Protein AF-A0A7M7QNE8-F1 (afdb_monomer)

Organism: Nasonia vitripennis (NCBI:txid7425)

pLDDT: mean 73.78, std 27.09, range [29.47, 98.25]

Structure (mmCIF, N/CA/C/O backbone):
data_AF-A0A7M7QNE8-F1
#
_entry.id   AF-A0A7M7QNE8-F1
#
loop_
_atom_site.group_PDB
_atom_site.id
_atom_site.type_symbol
_atom_site.label_atom_id
_atom_site.label_alt_id
_atom_site.label_comp_id
_atom_site.label_asym_id
_atom_site.label_entity_id
_atom_site.label_seq_id
_atom_site.pdbx_PDB_ins_code
_atom_site.Cartn_x
_atom_site.Cartn_y
_atom_site.Cartn_z
_atom_site.occupancy
_atom_site.B_iso_or_equiv
_atom_site.auth_seq_id
_atom_site.auth_comp_id
_atom_site.auth_asym_id
_atom_site.auth_atom_id
_atom_site.pdbx_PDB_model_num
ATOM 1 N N . MET A 1 1 ? -52.777 18.757 69.524 1.00 40.53 1 MET A N 1
ATOM 2 C CA . MET A 1 1 ? -53.747 19.190 68.494 1.00 40.53 1 MET A CA 1
ATOM 3 C C . MET A 1 1 ? -53.186 18.842 67.126 1.00 40.53 1 MET A C 1
ATOM 5 O O . MET A 1 1 ? -52.081 19.258 66.813 1.00 40.53 1 MET A O 1
ATOM 9 N N . ARG A 1 2 ? -53.920 18.017 66.372 1.00 43.75 2 ARG A N 1
ATOM 10 C CA . ARG A 1 2 ? -53.648 17.640 64.977 1.00 43.75 2 ARG A CA 1
ATOM 11 C C . ARG A 1 2 ? -53.853 18.845 64.058 1.00 43.75 2 ARG A C 1
ATOM 13 O O . ARG A 1 2 ? -54.834 19.551 64.276 1.00 43.75 2 ARG A O 1
ATOM 20 N N . LYS A 1 3 ? -53.042 18.979 63.004 1.00 44.91 3 LYS A N 1
ATOM 21 C CA . LYS A 1 3 ? -53.520 19.343 61.658 1.00 44.91 3 LYS A CA 1
ATOM 22 C C . LYS A 1 3 ? -52.623 18.709 60.595 1.00 44.91 3 LYS A C 1
ATOM 24 O O . LYS A 1 3 ? -51.429 18.977 60.533 1.00 44.91 3 LYS A O 1
ATOM 29 N N . ASP A 1 4 ? -53.258 17.869 59.791 1.00 48.31 4 ASP A N 1
ATOM 30 C CA . ASP A 1 4 ? -52.779 17.322 58.530 1.00 48.31 4 ASP A CA 1
ATOM 31 C C . ASP A 1 4 ? -52.712 18.415 57.453 1.00 48.31 4 ASP A C 1
ATOM 33 O O . ASP A 1 4 ? -53.576 19.293 57.417 1.00 48.31 4 ASP A O 1
ATOM 37 N N . ALA A 1 5 ? -51.761 18.312 56.520 1.00 50.38 5 ALA A N 1
ATOM 38 C CA . ALA A 1 5 ? -51.935 18.817 55.157 1.00 50.38 5 ALA A CA 1
ATOM 39 C C . ALA A 1 5 ? -50.986 18.101 54.183 1.00 50.38 5 ALA A C 1
ATOM 41 O O . ALA A 1 5 ? -49.774 18.299 54.165 1.00 50.38 5 ALA A O 1
ATOM 42 N N . ARG A 1 6 ? -51.601 17.247 53.371 1.00 46.03 6 ARG A N 1
ATOM 43 C CA . ARG A 1 6 ? -51.072 16.533 52.210 1.00 46.03 6 ARG A CA 1
ATOM 44 C C . ARG A 1 6 ? -51.019 17.505 51.024 1.00 46.03 6 ARG A C 1
ATOM 46 O O . ARG A 1 6 ? -52.026 18.152 50.753 1.00 46.03 6 ARG A O 1
ATOM 53 N N . ALA A 1 7 ? -49.914 17.554 50.280 1.00 48.78 7 ALA A N 1
ATOM 54 C CA . ALA A 1 7 ? -49.868 18.191 48.962 1.00 48.78 7 ALA A CA 1
ATOM 55 C C . ALA A 1 7 ? -49.093 17.319 47.962 1.00 48.78 7 ALA A C 1
ATOM 57 O O . ALA A 1 7 ? -47.976 16.874 48.218 1.00 48.78 7 ALA A O 1
ATOM 58 N N . LEU A 1 8 ? -49.771 17.041 46.850 1.00 43.16 8 LEU A N 1
ATOM 59 C CA . LEU A 1 8 ? -49.386 16.251 45.684 1.00 43.16 8 LEU A CA 1
ATOM 60 C C . LEU A 1 8 ? -48.914 17.187 44.556 1.00 43.16 8 LEU A C 1
ATOM 62 O O . LEU A 1 8 ? -49.453 18.281 44.420 1.00 43.16 8 LEU A O 1
ATOM 66 N N . GLY A 1 9 ? -48.024 16.690 43.687 1.00 39.91 9 GLY A N 1
ATOM 67 C CA . GLY A 1 9 ? -47.671 17.282 42.381 1.00 39.91 9 GLY A CA 1
ATOM 68 C C . GLY A 1 9 ? -46.427 18.181 42.433 1.00 39.91 9 GLY A C 1
ATOM 69 O O . GLY A 1 9 ? -46.273 18.958 43.357 1.00 39.91 9 GLY A O 1
ATOM 70 N N . ALA A 1 10 ? -45.459 18.143 41.519 1.00 39.78 10 ALA A N 1
ATOM 71 C CA . ALA A 1 10 ? -45.364 17.545 40.195 1.00 39.78 10 ALA A CA 1
ATOM 72 C C . ALA A 1 10 ? -43.882 17.233 39.883 1.00 39.78 10 ALA A C 1
ATOM 74 O O . ALA A 1 10 ? -42.984 17.949 40.322 1.00 39.78 10 ALA A O 1
ATOM 75 N N . ARG A 1 11 ? -43.611 16.166 39.118 1.00 46.06 11 ARG A N 1
ATOM 76 C CA . ARG A 1 11 ? -42.286 15.908 38.523 1.00 46.06 11 ARG A CA 1
ATOM 77 C C . ARG A 1 11 ? -42.197 16.633 37.174 1.00 46.06 11 ARG A C 1
ATOM 79 O O . ARG A 1 11 ? -43.090 16.407 36.356 1.00 46.06 11 ARG A O 1
ATOM 86 N N . PRO A 1 12 ? -41.143 17.413 36.878 1.00 41.16 12 PRO A N 1
ATOM 87 C CA . PRO A 1 12 ? -40.899 17.877 35.521 1.00 41.16 12 PRO A CA 1
ATOM 88 C C . PRO A 1 12 ? -40.303 16.749 34.673 1.00 41.16 12 PRO A C 1
ATOM 90 O O . PRO A 1 12 ? -39.427 15.996 35.108 1.00 41.16 12 PRO A O 1
ATOM 93 N N . LEU A 1 13 ? -40.825 16.643 33.455 1.00 43.16 13 LEU A N 1
ATOM 94 C CA . LEU A 1 13 ? -40.420 15.721 32.405 1.00 43.16 13 LEU A CA 1
ATOM 95 C C . LEU A 1 13 ? -38.951 15.930 32.021 1.00 43.16 13 LEU A C 1
ATOM 97 O O . LEU A 1 13 ? -38.510 17.041 31.738 1.00 43.16 13 LEU A O 1
ATOM 101 N N . ARG A 1 14 ? -38.222 14.813 31.979 1.00 37.16 14 ARG A N 1
ATOM 102 C CA . ARG A 1 14 ? -36.883 14.679 31.408 1.00 37.16 14 ARG A CA 1
ATOM 103 C C . ARG A 1 14 ? -36.915 15.183 29.964 1.00 37.16 14 ARG A C 1
ATOM 105 O O . ARG A 1 14 ? -37.635 14.626 29.135 1.00 37.16 14 ARG A O 1
ATOM 112 N N . THR A 1 15 ? -36.147 16.227 29.681 1.00 42.38 15 THR A N 1
ATOM 113 C CA . THR A 1 15 ? -35.906 16.707 28.324 1.00 42.38 15 THR A CA 1
ATOM 114 C C . THR A 1 15 ? -35.278 15.579 27.508 1.00 42.38 15 THR A C 1
ATOM 116 O O . THR A 1 15 ? -34.286 14.959 27.896 1.00 42.38 15 THR A O 1
ATOM 119 N N . ARG A 1 16 ? -35.949 15.245 26.407 1.00 39.97 16 ARG A N 1
ATOM 120 C CA . ARG A 1 16 ? -35.493 14.307 25.386 1.00 39.97 16 ARG A CA 1
ATOM 121 C C . ARG A 1 16 ? -34.527 15.093 24.512 1.00 39.97 16 ARG A C 1
ATOM 123 O O . ARG A 1 16 ? -34.972 15.950 23.753 1.00 39.97 16 ARG A O 1
ATOM 130 N N . ASP A 1 17 ? -33.233 14.850 24.685 1.00 35.88 17 ASP A N 1
ATOM 131 C CA . ASP A 1 17 ? -32.245 15.363 23.748 1.00 35.88 17 ASP A CA 1
ATOM 132 C C . ASP A 1 17 ? -32.284 14.545 22.454 1.00 35.88 17 ASP A C 1
ATOM 134 O O . ASP A 1 17 ? -32.585 13.348 22.418 1.00 35.88 17 ASP A O 1
ATOM 138 N N . THR A 1 18 ? -32.080 15.307 21.404 1.00 45.09 18 THR A N 1
ATOM 139 C CA . THR A 1 18 ? -32.263 15.071 19.993 1.00 45.09 18 THR A CA 1
ATOM 140 C C . THR A 1 18 ? -31.094 14.316 19.369 1.00 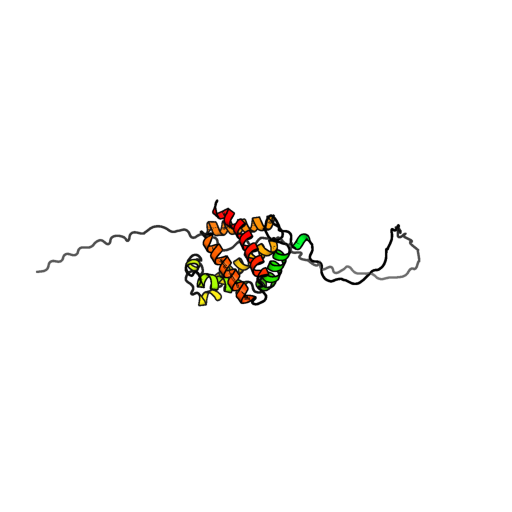45.09 18 THR A C 1
ATOM 142 O O . THR A 1 18 ? -30.000 14.242 19.914 1.00 45.09 18 THR A O 1
ATOM 145 N N . SER A 1 19 ? -31.345 13.837 18.150 1.00 36.50 19 SER A N 1
ATOM 146 C CA . SER A 1 19 ? -30.339 13.487 17.147 1.00 36.50 19 SER A CA 1
ATOM 147 C C . SER A 1 19 ? -29.576 12.178 17.362 1.00 36.50 19 SER A C 1
ATOM 149 O O . SER A 1 19 ? -28.613 12.095 18.112 1.00 36.50 19 SER A O 1
ATOM 151 N N . ASN A 1 20 ? -29.974 11.150 16.607 1.00 37.19 20 ASN A N 1
ATOM 152 C CA . ASN A 1 20 ? -29.120 10.511 15.591 1.00 37.19 20 ASN A CA 1
ATOM 153 C C . ASN A 1 20 ? -29.761 9.194 15.137 1.00 37.19 20 ASN A C 1
ATOM 155 O O . ASN A 1 20 ? -29.341 8.104 15.511 1.00 37.19 20 ASN A O 1
ATOM 159 N N . HIS A 1 21 ? -30.774 9.302 14.278 1.00 37.22 21 HIS A N 1
ATOM 160 C CA . HIS A 1 21 ? -31.156 8.207 13.391 1.00 37.22 21 HIS A CA 1
ATOM 161 C C . HIS A 1 21 ? -30.412 8.383 12.062 1.00 37.22 21 HIS A C 1
ATOM 163 O O . HIS A 1 21 ? -30.976 8.840 11.076 1.00 37.22 21 HIS A O 1
ATOM 169 N N . HIS A 1 22 ? -29.128 8.028 12.053 1.00 39.28 22 HIS A N 1
ATOM 170 C CA . HIS A 1 22 ? -28.393 7.678 10.836 1.00 39.28 22 HIS A CA 1
ATOM 171 C C . HIS A 1 22 ? -27.883 6.247 11.001 1.00 39.28 22 HIS A C 1
ATOM 173 O O . HIS A 1 22 ? -26.715 5.996 11.265 1.00 39.28 22 HIS A O 1
ATOM 179 N N . GLU A 1 23 ? -28.810 5.306 10.890 1.00 36.53 23 GLU A N 1
ATOM 180 C CA . GLU A 1 23 ? -28.549 3.870 10.852 1.00 36.53 23 GLU A CA 1
ATOM 181 C C . GLU A 1 23 ? -29.479 3.308 9.783 1.00 36.53 23 GLU A C 1
ATOM 183 O O . GLU A 1 23 ? -30.610 2.951 10.080 1.00 36.53 23 GLU A O 1
ATOM 188 N N . LEU A 1 24 ? -29.030 3.325 8.525 1.00 34.72 24 LEU A N 1
ATOM 189 C CA . LEU A 1 24 ? -29.438 2.355 7.512 1.00 34.72 24 LEU A CA 1
ATOM 190 C C . LEU A 1 24 ? -28.322 2.207 6.468 1.00 34.72 24 LEU A C 1
ATOM 192 O O . LEU A 1 24 ? -28.122 3.075 5.626 1.00 34.72 24 LEU A O 1
ATOM 196 N N . SER A 1 25 ? -27.695 1.028 6.511 1.00 35.81 25 SER A N 1
ATOM 197 C CA . SER A 1 25 ? -27.085 0.312 5.386 1.00 35.81 25 SER A CA 1
ATOM 198 C C . SER A 1 25 ? -25.824 0.909 4.753 1.00 35.81 25 SER A C 1
ATOM 200 O O . SER A 1 25 ? -25.861 1.949 4.114 1.00 35.81 25 SER A O 1
ATOM 202 N N . LEU A 1 26 ? -24.709 0.177 4.862 1.00 29.47 26 LEU A N 1
ATOM 203 C CA . LEU A 1 26 ? -23.906 -0.295 3.718 1.00 29.47 26 LEU A CA 1
ATOM 204 C C . LEU A 1 26 ? -22.801 -1.235 4.240 1.00 29.47 26 LEU A C 1
ATOM 206 O O . LEU A 1 26 ? -21.600 -0.973 4.170 1.00 29.47 26 LEU A O 1
ATOM 210 N N . SER A 1 27 ? -23.236 -2.371 4.787 1.00 34.41 27 SER A N 1
ATOM 211 C CA . SER A 1 27 ? -22.413 -3.576 4.876 1.00 34.41 27 SER A CA 1
ATOM 212 C C . SER A 1 27 ? -22.424 -4.261 3.509 1.00 34.41 27 SER A C 1
ATOM 214 O O . SER A 1 27 ? -23.497 -4.623 3.047 1.00 34.41 27 SER A O 1
ATOM 216 N N . LEU A 1 28 ? -21.235 -4.489 2.936 1.00 33.09 28 LEU A N 1
ATOM 217 C CA . LEU A 1 28 ? -20.935 -5.382 1.804 1.00 33.09 28 LEU A CA 1
ATOM 218 C C . LEU A 1 28 ? -21.766 -5.180 0.521 1.00 33.09 28 LEU A C 1
ATOM 220 O O . LEU A 1 28 ? -22.919 -5.584 0.470 1.00 33.09 28 LEU A O 1
ATOM 224 N N . SER A 1 29 ? -21.122 -4.716 -0.559 1.00 33.81 29 SER A N 1
ATOM 225 C CA . SER A 1 29 ? -21.196 -5.304 -1.918 1.00 33.81 29 SER A CA 1
ATOM 226 C C . SER A 1 29 ? -20.629 -4.335 -2.953 1.00 33.81 29 SER A C 1
ATOM 228 O O . SER A 1 29 ? -21.271 -3.350 -3.288 1.00 33.81 29 SER A O 1
ATOM 230 N N . LEU A 1 30 ? -19.433 -4.624 -3.466 1.00 31.62 30 LEU A N 1
ATOM 231 C CA . LEU A 1 30 ? -19.230 -4.813 -4.908 1.00 31.62 30 LEU A CA 1
ATOM 232 C C . LEU A 1 30 ? -17.833 -5.406 -5.123 1.00 31.62 30 LEU A C 1
ATOM 234 O O . LEU A 1 30 ? -16.861 -4.725 -5.450 1.00 31.62 30 LEU A O 1
ATOM 238 N N . SER A 1 31 ? -17.741 -6.712 -4.879 1.00 33.09 31 SER A N 1
ATOM 239 C CA . SER A 1 31 ? -16.848 -7.551 -5.667 1.00 33.09 31 SER A CA 1
ATOM 240 C C . SER A 1 31 ? -17.405 -7.563 -7.087 1.00 33.09 31 SER A C 1
ATOM 242 O O . SER A 1 31 ? -18.595 -7.789 -7.293 1.00 33.09 31 SER A O 1
ATOM 244 N N . LEU A 1 32 ? -16.541 -7.241 -8.037 1.00 29.94 32 LEU A N 1
ATOM 245 C CA . LEU A 1 32 ? -16.799 -7.185 -9.466 1.00 29.94 32 LEU A CA 1
ATOM 246 C C . LEU A 1 32 ? -17.397 -8.517 -9.961 1.00 29.94 32 LEU A C 1
ATOM 248 O O . LEU A 1 32 ? -16.745 -9.559 -9.901 1.00 29.94 32 LEU A O 1
ATOM 252 N N . SER A 1 33 ? -18.641 -8.482 -10.442 1.00 30.34 33 SER A N 1
ATOM 253 C CA . SER A 1 33 ? -19.296 -9.593 -11.132 1.00 30.34 33 SER A CA 1
ATOM 254 C C . SER A 1 33 ? -18.661 -9.798 -12.510 1.00 30.34 33 SER A C 1
ATOM 256 O O . SER A 1 33 ? -19.082 -9.185 -13.486 1.00 30.34 33 SER A O 1
ATOM 258 N N . LEU A 1 34 ? -17.666 -10.681 -12.611 1.00 31.41 34 LEU A N 1
ATOM 259 C CA . LEU A 1 34 ? -17.329 -11.328 -13.879 1.00 31.41 34 LEU A CA 1
ATOM 260 C C . LEU A 1 34 ? -18.256 -12.533 -14.046 1.00 31.41 34 LEU A C 1
ATOM 262 O O . LEU A 1 34 ? -18.122 -13.558 -13.377 1.00 31.41 34 LEU A O 1
ATOM 266 N N . SER A 1 35 ? -19.244 -12.360 -14.918 1.00 33.47 35 SER A N 1
ATOM 267 C CA . SER A 1 35 ? -20.148 -13.410 -15.370 1.00 33.47 35 SER A CA 1
ATOM 268 C C . SER A 1 35 ? -19.346 -14.466 -16.139 1.00 33.47 35 SER A C 1
ATOM 270 O O . SER A 1 35 ? -18.965 -14.250 -17.287 1.00 33.47 35 SER A O 1
ATOM 272 N N . LEU A 1 36 ? -19.055 -15.600 -15.500 1.00 31.14 36 LEU A N 1
ATOM 273 C CA . LEU A 1 36 ? -18.635 -16.819 -16.190 1.00 31.14 36 LEU A CA 1
ATOM 274 C C . LEU A 1 36 ? -19.884 -17.678 -16.448 1.00 31.14 36 LEU A C 1
ATOM 276 O O . LEU A 1 36 ? -20.612 -17.982 -15.497 1.00 31.14 36 LEU A O 1
ATOM 280 N N . PRO A 1 37 ? -20.156 -18.100 -17.695 1.00 32.88 37 PRO A N 1
ATOM 281 C CA . PRO A 1 37 ? -21.281 -18.975 -17.982 1.00 32.88 37 PRO A CA 1
ATOM 282 C C . PRO A 1 37 ? -21.023 -20.365 -17.388 1.00 32.88 37 PRO A C 1
ATOM 284 O O . PRO A 1 37 ? -20.068 -21.056 -17.742 1.00 32.88 37 PRO A O 1
ATOM 287 N N . ARG A 1 38 ? -21.907 -20.792 -16.479 1.00 35.75 38 ARG A N 1
ATOM 288 C CA . ARG A 1 38 ? -21.985 -22.181 -16.013 1.00 35.75 38 ARG A CA 1
ATOM 289 C C . ARG A 1 38 ? -22.454 -23.059 -17.173 1.00 35.75 38 ARG A C 1
ATOM 291 O O . ARG A 1 38 ? -23.643 -23.108 -17.469 1.00 35.75 38 ARG A O 1
ATOM 298 N N . TYR A 1 39 ? -21.524 -23.770 -17.801 1.00 31.28 39 TYR A N 1
ATOM 299 C CA . TYR A 1 39 ? -21.838 -24.896 -18.676 1.00 31.28 39 TYR A CA 1
ATOM 300 C C . TYR A 1 39 ? -22.266 -26.078 -17.796 1.00 31.28 39 TYR A C 1
ATOM 302 O O . TYR A 1 39 ? -21.437 -26.780 -17.221 1.00 31.28 39 TYR A O 1
ATOM 310 N N . THR A 1 40 ? -23.572 -26.277 -17.631 1.00 40.66 40 THR A N 1
ATOM 311 C CA . THR A 1 40 ? -24.115 -27.518 -17.073 1.00 40.66 40 THR A CA 1
ATOM 312 C C . THR A 1 40 ? -24.394 -28.472 -18.231 1.00 40.66 40 THR A C 1
ATOM 314 O O . THR A 1 40 ? -25.385 -28.348 -18.946 1.00 40.66 40 THR A O 1
ATOM 317 N N . HIS A 1 41 ? -23.502 -29.443 -18.438 1.00 36.12 41 HIS A N 1
ATOM 318 C CA . HIS A 1 41 ? -23.792 -30.589 -19.296 1.00 36.12 41 HIS A CA 1
ATOM 319 C C . HIS A 1 41 ? -24.916 -31.414 -18.653 1.00 36.12 41 HIS A C 1
ATOM 321 O O . HIS A 1 41 ? -24.687 -32.209 -17.744 1.00 36.12 41 HIS A O 1
ATOM 327 N N . LYS A 1 42 ? -26.149 -31.228 -19.135 1.00 39.84 42 LYS A N 1
ATOM 328 C CA . LYS A 1 42 ? -27.184 -32.260 -19.049 1.00 39.84 42 LYS A CA 1
ATOM 329 C C . LYS A 1 42 ? -26.848 -33.321 -20.095 1.00 39.84 42 LYS A C 1
ATOM 331 O O . LYS A 1 42 ? -26.963 -33.067 -21.289 1.00 39.84 42 LYS A O 1
ATOM 336 N N . LEU A 1 43 ? -26.409 -34.490 -19.639 1.00 40.16 43 LEU A N 1
ATOM 337 C CA . LEU A 1 43 ? -26.379 -35.709 -20.446 1.00 40.16 43 LEU A CA 1
ATOM 338 C C . LEU A 1 43 ? -27.828 -36.139 -20.729 1.00 40.16 43 LEU A C 1
ATOM 340 O O . LEU A 1 43 ? -28.578 -36.342 -19.770 1.00 40.16 43 LEU A O 1
ATOM 344 N N . PRO A 1 44 ? -28.255 -36.299 -21.992 1.00 39.03 44 PRO A N 1
ATOM 345 C CA . PRO A 1 44 ? -29.478 -37.021 -22.284 1.00 39.03 44 PRO A CA 1
ATOM 346 C C . PRO A 1 44 ? -29.208 -38.529 -22.230 1.00 39.03 44 PRO A C 1
ATOM 348 O O . PRO A 1 44 ? -28.345 -39.066 -22.923 1.00 39.03 44 PRO A O 1
ATOM 351 N N . ILE A 1 45 ? -29.982 -39.197 -21.381 1.00 38.69 45 ILE A N 1
ATOM 352 C CA . ILE A 1 45 ? -30.171 -40.645 -21.358 1.00 38.69 45 ILE A CA 1
ATOM 353 C C . ILE A 1 45 ? -30.785 -41.043 -22.706 1.00 38.69 45 ILE A C 1
ATOM 355 O O . ILE A 1 45 ? -31.874 -40.582 -23.042 1.00 38.69 45 ILE A O 1
ATOM 359 N N . PHE A 1 46 ? -30.099 -41.891 -23.470 1.00 33.16 46 PHE A N 1
ATOM 360 C CA . PHE A 1 46 ? -30.636 -42.506 -24.682 1.00 33.16 46 PHE A CA 1
ATOM 361 C C . PHE A 1 46 ? -30.415 -44.020 -24.596 1.00 33.16 46 PHE A C 1
ATOM 363 O O . PHE A 1 46 ? -29.283 -44.494 -24.642 1.00 33.16 46 PHE A O 1
ATOM 370 N N . PHE A 1 47 ? -31.505 -44.766 -24.424 1.00 33.91 47 PHE A N 1
ATOM 371 C CA . PHE A 1 47 ? -31.583 -46.217 -24.618 1.00 33.91 47 PHE A CA 1
ATOM 372 C C . PHE A 1 47 ? -32.640 -46.509 -25.709 1.00 33.91 47 PHE A C 1
ATOM 374 O O . PHE A 1 47 ? -33.498 -45.664 -25.962 1.00 33.91 47 PHE A O 1
ATOM 381 N N . PRO A 1 48 ? -32.532 -47.650 -26.411 1.00 41.84 48 PRO A N 1
ATOM 382 C CA . PRO A 1 48 ? -32.558 -47.717 -27.876 1.00 41.84 48 PRO A CA 1
ATOM 383 C C . PRO A 1 48 ? -33.850 -48.336 -28.435 1.00 41.84 48 PRO A C 1
ATOM 385 O O . PRO A 1 48 ? -34.638 -48.891 -27.671 1.00 41.84 48 PRO A O 1
ATOM 388 N N . PRO A 1 49 ? -34.010 -48.410 -29.770 1.00 40.34 49 PRO A N 1
ATOM 389 C CA . PRO A 1 49 ? -34.820 -49.444 -30.388 1.00 40.34 49 PRO A CA 1
ATOM 390 C C . PRO A 1 49 ? -33.942 -50.548 -31.005 1.00 40.34 49 PRO A C 1
ATOM 392 O O . PRO A 1 49 ? -33.133 -50.327 -31.901 1.00 40.34 49 PRO A O 1
ATOM 395 N N . SER A 1 50 ? -34.122 -51.744 -30.452 1.00 38.50 50 SER A N 1
ATOM 396 C CA . SER A 1 50 ? -34.239 -53.057 -31.099 1.00 38.50 50 SER A CA 1
ATOM 397 C C . SER A 1 50 ? -33.694 -53.234 -32.525 1.00 38.50 50 SER A C 1
ATOM 399 O O . SER A 1 50 ? -34.258 -52.743 -33.501 1.00 38.50 50 SER A O 1
ATOM 401 N N . ALA A 1 51 ? -32.675 -54.085 -32.651 1.00 43.22 51 ALA A N 1
ATOM 402 C CA . ALA A 1 51 ? -32.278 -54.712 -33.910 1.00 43.22 51 ALA A CA 1
ATOM 403 C C . ALA A 1 51 ? -33.283 -55.790 -34.363 1.00 43.22 51 ALA A C 1
ATOM 405 O O . ALA A 1 51 ? -33.880 -56.467 -33.521 1.00 43.22 51 ALA A O 1
ATOM 406 N N . PRO A 1 52 ? -33.325 -56.085 -35.673 1.00 46.19 52 PRO A N 1
ATOM 407 C CA . PRO A 1 52 ? -33.484 -57.457 -36.130 1.00 46.19 52 PRO A CA 1
ATOM 408 C C . PRO A 1 52 ? -32.283 -57.937 -36.962 1.00 46.19 52 PRO A C 1
ATOM 410 O O . PRO A 1 52 ? -31.682 -57.215 -37.755 1.00 46.19 52 PRO A O 1
ATOM 413 N N . ARG A 1 53 ? -31.945 -59.212 -36.743 1.00 37.19 53 ARG A N 1
ATOM 414 C CA . ARG A 1 53 ? -30.989 -60.032 -37.504 1.00 37.19 53 ARG A CA 1
ATOM 415 C C . ARG A 1 53 ? -31.389 -60.131 -38.980 1.00 37.19 53 ARG A C 1
ATOM 417 O O . ARG A 1 53 ? -32.562 -60.351 -39.259 1.00 37.19 53 ARG A O 1
ATOM 424 N N . SER A 1 54 ? -30.388 -60.216 -39.866 1.00 34.00 54 SER A N 1
ATOM 425 C CA . SER A 1 54 ? -30.078 -61.432 -40.653 1.00 34.00 54 SER A CA 1
ATOM 426 C C . SER A 1 54 ? -29.554 -61.152 -42.078 1.00 34.00 54 SER A C 1
ATOM 428 O O . SER A 1 54 ? -30.276 -60.650 -42.926 1.00 34.00 54 SER A O 1
ATOM 430 N N . LEU A 1 55 ? -28.331 -61.650 -42.316 1.00 34.25 55 LEU A N 1
ATOM 431 C CA . LEU A 1 55 ? -27.816 -62.318 -43.526 1.00 34.25 55 LEU A CA 1
ATOM 432 C C . LEU A 1 55 ? -27.324 -61.542 -44.771 1.00 34.25 55 LEU A C 1
ATOM 434 O O . LEU A 1 55 ? -28.082 -60.943 -45.514 1.00 34.25 55 LEU A O 1
ATOM 438 N N . ARG A 1 56 ? -26.040 -61.843 -45.057 1.00 32.53 56 ARG A N 1
ATOM 439 C CA . ARG A 1 56 ? -25.397 -62.181 -46.347 1.00 32.53 56 ARG A CA 1
ATOM 440 C C . ARG A 1 56 ? -25.444 -61.163 -47.493 1.00 32.53 56 ARG A C 1
ATOM 442 O O . ARG A 1 56 ? -26.490 -60.871 -48.045 1.00 32.53 56 ARG A O 1
ATOM 449 N N . GLY A 1 57 ? -24.255 -60.857 -48.015 1.00 32.22 57 GLY A N 1
ATOM 450 C CA . GLY A 1 57 ? -24.097 -60.470 -49.418 1.00 32.22 57 GLY A CA 1
ATOM 451 C C . GLY A 1 57 ? -22.862 -59.623 -49.669 1.00 32.22 57 GLY A C 1
ATOM 452 O O . GLY A 1 57 ? -22.777 -58.499 -49.201 1.00 32.22 57 GLY A O 1
ATOM 453 N N . ALA A 1 58 ? -21.902 -60.178 -50.400 1.00 33.69 58 ALA A N 1
ATOM 454 C CA . ALA A 1 58 ? -20.711 -59.495 -50.876 1.00 33.69 58 ALA A CA 1
ATOM 455 C C . ALA A 1 58 ? -21.056 -58.332 -51.825 1.00 33.69 58 ALA A C 1
ATOM 457 O O . ALA A 1 58 ? -22.032 -58.420 -52.560 1.00 33.69 58 ALA A O 1
ATOM 458 N N . SER A 1 59 ? -20.209 -57.305 -51.900 1.00 34.34 59 SER A N 1
ATOM 459 C CA . SER A 1 59 ? -19.397 -57.043 -53.097 1.00 34.34 59 SER A CA 1
ATOM 460 C C . SER A 1 59 ? -18.610 -55.741 -52.954 1.00 34.34 59 SER A C 1
ATOM 462 O O . SER A 1 59 ? -19.041 -54.768 -52.343 1.00 34.34 59 SER A O 1
ATOM 464 N N . ARG A 1 60 ? -17.420 -55.770 -53.544 1.00 38.06 60 ARG A N 1
ATOM 465 C CA . ARG A 1 60 ? -16.463 -54.677 -53.698 1.00 38.06 60 ARG A CA 1
ATOM 466 C C . ARG A 1 60 ? -17.068 -53.574 -54.563 1.00 38.06 60 ARG A C 1
ATOM 468 O O . ARG A 1 60 ? -17.545 -53.906 -55.639 1.00 38.06 60 ARG A O 1
ATOM 475 N N . VAL A 1 61 ? -16.883 -52.302 -54.207 1.00 42.81 61 VAL A N 1
ATOM 476 C CA . VAL A 1 61 ? -16.684 -51.227 -55.198 1.00 42.81 61 VAL A CA 1
ATOM 477 C C . VAL A 1 61 ? -15.755 -50.166 -54.610 1.00 42.81 61 VAL A C 1
ATOM 479 O O . VAL A 1 61 ? -15.942 -49.687 -53.494 1.00 42.81 61 VAL A O 1
ATOM 482 N N . ALA A 1 62 ? -14.721 -49.854 -55.384 1.00 36.84 62 ALA A N 1
ATOM 483 C CA . ALA A 1 62 ? -13.746 -48.806 -55.155 1.00 36.84 62 ALA A CA 1
ATOM 484 C C . ALA A 1 62 ? -14.383 -47.409 -55.247 1.00 36.84 62 ALA A C 1
ATOM 486 O O . ALA A 1 62 ? -15.178 -47.142 -56.144 1.00 36.84 62 ALA A O 1
ATOM 487 N N . GLY A 1 63 ? -13.978 -46.506 -54.355 1.00 34.59 63 GLY A N 1
ATOM 488 C CA . GLY A 1 63 ? -14.377 -45.101 -54.361 1.00 34.59 63 GLY A CA 1
ATOM 489 C C . GLY A 1 63 ? -13.184 -44.221 -54.026 1.00 34.59 63 GLY A C 1
ATOM 490 O O . GLY A 1 63 ? -12.937 -43.894 -52.871 1.00 34.59 63 GLY A O 1
ATOM 491 N N . ILE A 1 64 ? -12.422 -43.890 -55.063 1.00 36.38 64 ILE A N 1
ATOM 492 C CA . ILE A 1 64 ? -11.383 -42.863 -55.081 1.00 36.38 64 ILE A CA 1
ATOM 493 C C . ILE A 1 64 ? -12.043 -41.514 -54.772 1.00 36.38 64 ILE A C 1
ATOM 495 O O . ILE A 1 64 ? -12.897 -41.069 -55.534 1.00 36.38 64 ILE A O 1
ATOM 499 N N . VAL A 1 65 ? -11.612 -40.829 -53.710 1.00 39.03 65 VAL A N 1
ATOM 500 C CA . VAL A 1 65 ? -11.775 -39.373 -53.601 1.00 39.03 65 VAL A CA 1
ATOM 501 C C . VAL A 1 65 ? -10.413 -38.759 -53.314 1.00 39.03 65 VAL A C 1
ATOM 503 O O . VAL A 1 65 ? -9.735 -39.058 -52.335 1.00 39.03 65 VAL A O 1
ATOM 506 N N . VAL A 1 66 ? -10.013 -37.938 -54.274 1.00 40.88 66 VAL A N 1
ATOM 507 C CA . VAL A 1 66 ? -8.724 -37.283 -54.447 1.00 40.88 66 VAL A CA 1
ATOM 508 C C . VAL A 1 66 ? -8.465 -36.290 -53.312 1.00 40.88 66 VAL A C 1
ATOM 510 O O . VAL A 1 66 ? -9.143 -35.272 -53.192 1.00 40.88 66 VAL A O 1
ATOM 513 N N . VAL A 1 67 ? -7.424 -36.550 -52.518 1.00 38.16 67 VAL A N 1
ATOM 514 C CA . VAL A 1 67 ? -6.805 -35.553 -51.637 1.00 38.16 67 VAL A CA 1
ATOM 515 C C . VAL A 1 67 ? -6.070 -34.548 -52.526 1.00 38.16 67 VAL A C 1
ATOM 517 O O . VAL A 1 67 ? -5.055 -34.872 -53.147 1.00 38.16 67 VAL A O 1
ATOM 520 N N . ARG A 1 68 ? -6.588 -33.318 -52.622 1.00 37.66 68 ARG A N 1
ATOM 521 C CA . ARG A 1 68 ? -5.892 -32.215 -53.294 1.00 37.66 68 ARG A CA 1
ATOM 522 C C . ARG A 1 68 ? -4.644 -31.837 -52.497 1.00 37.66 68 ARG A C 1
ATOM 524 O O . ARG A 1 68 ? -4.702 -31.216 -51.442 1.00 37.66 68 ARG A O 1
ATOM 531 N N . ARG A 1 69 ? -3.510 -32.233 -53.062 1.00 31.77 69 ARG A N 1
ATOM 532 C CA . ARG A 1 69 ? -2.144 -31.832 -52.734 1.00 31.77 69 ARG A CA 1
ATOM 533 C C . ARG A 1 69 ? -1.943 -30.363 -53.124 1.00 31.77 69 ARG A C 1
ATOM 535 O O . ARG A 1 69 ? -1.964 -30.052 -54.309 1.00 31.77 69 ARG A O 1
ATOM 542 N N . CYS A 1 70 ? -1.699 -29.482 -52.157 1.00 35.09 70 CYS A N 1
ATOM 543 C CA . CYS A 1 70 ? -1.017 -28.212 -52.414 1.00 35.09 70 CYS A CA 1
ATOM 544 C C . CYS A 1 70 ? 0.446 -28.389 -52.002 1.00 35.09 70 CYS A C 1
ATOM 546 O O . CYS A 1 70 ? 0.767 -28.431 -50.818 1.00 35.09 70 CYS A O 1
ATOM 548 N N . ALA A 1 71 ? 1.320 -28.565 -52.994 1.00 39.72 71 ALA A N 1
ATOM 549 C CA . ALA A 1 71 ? 2.763 -28.589 -52.817 1.00 39.72 71 ALA A CA 1
ATOM 550 C C . ALA A 1 71 ? 3.364 -27.246 -53.259 1.00 39.72 71 ALA A C 1
ATOM 552 O O . ALA A 1 71 ? 3.271 -26.871 -54.421 1.00 39.72 71 ALA A O 1
ATOM 553 N N . ASN A 1 72 ? 3.994 -26.592 -52.286 1.00 35.41 72 ASN A N 1
ATOM 554 C CA . ASN A 1 72 ? 5.378 -26.119 -52.287 1.00 35.41 72 ASN A CA 1
ATOM 555 C C . ASN A 1 72 ? 5.864 -25.074 -53.316 1.00 35.41 72 ASN A C 1
ATOM 557 O O . ASN A 1 72 ? 5.931 -25.324 -54.516 1.00 35.41 72 ASN A O 1
ATOM 561 N N . ARG A 1 73 ? 6.373 -23.965 -52.765 1.00 40.09 73 ARG A N 1
ATOM 562 C CA . ARG A 1 73 ? 7.623 -23.244 -53.099 1.00 40.09 73 ARG A CA 1
ATOM 563 C C . ARG A 1 73 ? 7.775 -22.189 -51.984 1.00 40.09 73 ARG A C 1
ATOM 565 O O . ARG A 1 73 ? 6.886 -21.367 -51.844 1.00 40.09 73 ARG A O 1
ATOM 572 N N . GLY A 1 74 ? 8.743 -22.180 -51.070 1.00 31.75 74 GLY A N 1
ATOM 573 C CA . GLY A 1 74 ? 10.102 -22.710 -51.065 1.00 31.75 74 GLY A CA 1
ATOM 574 C C . GLY A 1 74 ? 11.075 -21.533 -51.142 1.00 31.75 74 GLY A C 1
ATOM 575 O O . GLY A 1 74 ? 11.392 -21.136 -52.254 1.00 31.75 74 GLY A O 1
ATOM 576 N N . ILE A 1 75 ? 11.528 -20.986 -50.002 1.00 36.88 75 ILE A N 1
ATOM 577 C CA . ILE A 1 75 ? 12.750 -20.162 -49.916 1.00 36.88 75 ILE A CA 1
ATOM 578 C C . ILE A 1 75 ? 13.510 -20.489 -48.619 1.00 36.88 75 ILE A C 1
ATOM 580 O O . ILE A 1 75 ? 13.061 -20.195 -47.518 1.00 36.88 75 ILE A O 1
ATOM 584 N N . SER A 1 76 ? 14.657 -21.127 -48.853 1.00 33.19 76 SER A N 1
ATOM 585 C CA . SER A 1 76 ? 15.933 -21.178 -48.130 1.00 33.19 76 SER A CA 1
ATOM 586 C C . SER A 1 76 ? 15.971 -21.321 -46.607 1.00 33.19 76 SER A C 1
ATOM 588 O O . SER A 1 76 ? 15.863 -20.363 -45.848 1.00 33.19 76 SER A O 1
ATOM 590 N N . VAL A 1 77 ? 16.325 -22.539 -46.205 1.00 36.09 77 VAL A N 1
ATOM 591 C CA . VAL A 1 77 ? 17.026 -22.858 -44.962 1.00 36.09 77 VAL A CA 1
ATOM 592 C C . VAL A 1 77 ? 18.477 -22.372 -45.108 1.00 36.09 77 VAL A C 1
ATOM 594 O O . VAL A 1 77 ? 19.129 -22.689 -46.103 1.00 36.09 77 VAL A O 1
ATOM 597 N N . GLY A 1 78 ? 18.958 -21.581 -44.152 1.00 36.03 78 GLY A N 1
ATOM 598 C CA . GLY A 1 78 ? 20.375 -21.306 -43.919 1.00 36.03 78 GLY A CA 1
ATOM 599 C C . GLY A 1 78 ? 20.715 -21.843 -42.535 1.00 36.03 78 GLY A C 1
ATOM 600 O O . GLY A 1 78 ? 20.055 -21.487 -41.562 1.00 36.03 78 GLY A O 1
ATOM 601 N N . ASP A 1 79 ? 21.660 -22.772 -42.495 1.00 37.94 79 ASP A N 1
ATOM 602 C CA . ASP A 1 79 ? 21.961 -23.659 -41.376 1.00 37.94 79 ASP A CA 1
ATOM 603 C C . ASP A 1 79 ? 23.002 -23.071 -40.402 1.00 37.94 79 ASP A C 1
ATOM 605 O O . ASP A 1 79 ? 23.841 -22.262 -40.790 1.00 37.94 79 ASP A O 1
ATOM 609 N N . MET A 1 80 ? 22.940 -23.582 -39.166 1.00 39.59 80 MET A N 1
ATOM 610 C CA . MET A 1 80 ? 23.978 -23.697 -38.128 1.00 39.59 80 MET A CA 1
ATOM 611 C C . MET A 1 80 ? 24.691 -22.462 -37.552 1.00 39.59 80 MET A C 1
ATOM 613 O O . MET A 1 80 ? 25.517 -21.817 -38.191 1.00 39.59 80 MET A O 1
ATOM 617 N N . GLY A 1 81 ? 24.571 -22.311 -36.224 1.00 32.38 81 GLY A N 1
ATOM 618 C CA . GLY A 1 81 ? 25.635 -21.677 -35.447 1.00 32.38 81 GLY A CA 1
ATOM 619 C C . GLY A 1 81 ? 25.334 -21.341 -33.987 1.00 32.38 81 GLY A C 1
ATOM 620 O O . GLY A 1 81 ? 25.068 -20.193 -33.672 1.00 32.38 81 GLY A O 1
ATOM 621 N N . SER A 1 82 ? 25.543 -22.318 -33.102 1.00 38.16 82 SER A N 1
ATOM 622 C CA . SER A 1 82 ? 26.071 -22.132 -31.738 1.00 38.16 82 SER A CA 1
ATOM 623 C C . SER A 1 82 ? 25.161 -21.603 -30.611 1.00 38.16 82 SER A C 1
ATOM 625 O O . SER A 1 82 ? 24.826 -20.429 -30.508 1.00 38.16 82 SER A O 1
ATOM 627 N N . SER A 1 83 ? 24.886 -22.522 -29.680 1.00 46.28 83 SER A N 1
ATOM 628 C CA . SER A 1 83 ? 24.829 -22.371 -28.220 1.00 46.28 83 SER A CA 1
ATOM 629 C C . SER A 1 83 ? 25.086 -20.973 -27.639 1.00 46.28 83 SER A C 1
ATOM 631 O O . SER A 1 83 ? 26.195 -20.450 -27.719 1.00 46.28 83 SER A O 1
ATOM 633 N N . GLY A 1 84 ? 24.079 -20.443 -26.936 1.00 37.59 84 GLY A N 1
ATOM 634 C CA . GLY A 1 84 ? 24.188 -19.216 -26.144 1.00 37.59 84 GLY A CA 1
ATOM 635 C C . GLY A 1 84 ? 22.860 -18.719 -25.565 1.00 37.59 84 GLY A C 1
ATOM 636 O O . GLY A 1 84 ? 22.591 -17.526 -25.591 1.00 37.59 84 GLY A O 1
ATOM 637 N N . SER A 1 85 ? 21.981 -19.598 -25.075 1.00 49.72 85 SER A N 1
ATOM 638 C CA . SER A 1 85 ? 20.756 -19.174 -24.383 1.00 49.72 85 SER A CA 1
ATOM 639 C C . SER A 1 85 ? 21.062 -18.816 -22.925 1.00 49.72 85 SER A C 1
ATOM 641 O O . SER A 1 85 ? 20.813 -19.617 -22.027 1.00 49.72 85 SER A O 1
ATOM 643 N N . LEU A 1 86 ? 21.634 -17.637 -22.686 1.00 51.12 86 LEU A N 1
ATOM 644 C CA . LEU A 1 86 ? 21.745 -17.010 -21.365 1.00 51.12 86 LEU A CA 1
ATOM 645 C C . LEU A 1 86 ? 22.030 -15.512 -21.553 1.00 51.12 86 LEU A C 1
ATOM 647 O O . LEU A 1 86 ? 22.948 -15.152 -22.277 1.00 51.12 86 LEU A O 1
ATOM 651 N N . PHE A 1 87 ? 21.253 -14.672 -20.861 1.00 51.16 87 PHE A N 1
ATOM 652 C CA . PHE A 1 87 ? 21.338 -13.203 -20.796 1.00 51.16 87 PHE A CA 1
ATOM 653 C C . PHE A 1 87 ? 20.897 -12.405 -22.033 1.00 51.16 87 PHE A C 1
ATOM 655 O O . PHE A 1 87 ? 21.705 -12.074 -22.885 1.00 51.16 87 PHE A O 1
ATOM 662 N N . TRP A 1 88 ? 19.646 -11.925 -22.033 1.00 50.34 88 TRP A N 1
ATOM 663 C CA . TRP A 1 88 ? 19.350 -10.590 -22.569 1.0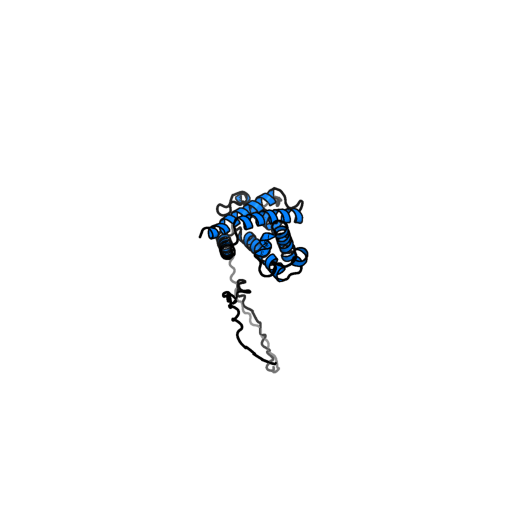0 50.34 88 TRP A CA 1
ATOM 664 C C . TRP A 1 88 ? 18.172 -9.967 -21.806 1.00 50.34 88 TRP A C 1
ATOM 666 O O . TRP A 1 88 ? 17.014 -10.329 -22.004 1.00 50.34 88 TRP A O 1
ATOM 676 N N . GLY A 1 89 ? 18.463 -9.040 -20.888 1.00 49.91 89 GLY A N 1
ATOM 677 C CA . GLY A 1 89 ? 17.464 -8.051 -20.483 1.00 49.91 89 GLY A CA 1
ATOM 678 C C . GLY A 1 89 ? 17.158 -7.189 -21.705 1.00 49.91 89 GLY A C 1
ATOM 679 O O . GLY A 1 89 ? 18.082 -6.746 -22.385 1.00 49.91 89 GLY A O 1
ATOM 680 N N . SER A 1 90 ? 15.882 -7.006 -22.042 1.00 58.50 90 SER A N 1
ATOM 681 C CA . SER A 1 90 ? 15.513 -6.206 -23.212 1.00 58.50 90 SER A CA 1
ATOM 682 C C . SER A 1 90 ? 15.983 -4.766 -23.000 1.00 58.50 90 SER A C 1
ATOM 684 O O . SER A 1 90 ? 15.835 -4.240 -21.900 1.00 58.50 90 SER A O 1
ATOM 686 N N . ALA A 1 91 ? 16.524 -4.101 -24.026 1.00 59.25 91 ALA A N 1
ATOM 687 C CA . ALA A 1 91 ? 16.988 -2.709 -23.929 1.00 59.25 91 ALA A CA 1
ATOM 688 C C . ALA A 1 91 ? 15.895 -1.743 -23.405 1.00 59.25 91 ALA A C 1
ATOM 690 O O . ALA A 1 91 ? 16.202 -0.712 -22.810 1.00 59.25 91 ALA A O 1
ATOM 691 N N . ASN A 1 92 ? 14.619 -2.125 -23.541 1.00 63.91 92 ASN A N 1
ATOM 692 C CA . ASN A 1 92 ? 13.464 -1.417 -22.985 1.00 63.91 92 ASN A CA 1
ATOM 693 C C . ASN A 1 92 ? 13.291 -1.537 -21.458 1.00 63.91 92 ASN A C 1
ATOM 695 O O . ASN A 1 92 ? 12.517 -0.777 -20.881 1.00 63.91 92 ASN A O 1
ATOM 699 N N . ASP A 1 93 ? 13.985 -2.449 -20.772 1.00 76.25 93 ASP A N 1
ATOM 700 C CA . ASP A 1 93 ? 13.781 -2.690 -19.337 1.00 76.25 93 ASP A CA 1
ATOM 701 C C . ASP A 1 93 ? 14.320 -1.556 -18.451 1.00 76.25 93 ASP A C 1
ATOM 703 O O . ASP A 1 93 ? 13.910 -1.448 -17.297 1.00 76.25 93 ASP A O 1
ATOM 707 N N . ASN A 1 94 ? 15.189 -0.692 -18.982 1.00 83.69 94 ASN A N 1
ATOM 708 C CA . ASN A 1 94 ? 15.745 0.463 -18.267 1.00 83.69 94 ASN A CA 1
ATOM 709 C C . ASN A 1 94 ? 15.083 1.795 -18.655 1.00 83.69 94 ASN A C 1
ATOM 711 O O . ASN A 1 94 ? 15.388 2.823 -18.055 1.00 83.69 94 ASN A O 1
ATOM 715 N N . VAL A 1 95 ? 14.172 1.792 -19.633 1.00 85.81 95 VAL A N 1
ATOM 716 C CA . VAL A 1 95 ? 13.460 2.999 -20.069 1.00 85.81 95 VAL A CA 1
ATOM 717 C C . VAL A 1 95 ? 12.352 3.321 -19.070 1.00 85.81 95 VAL A C 1
ATOM 719 O O . VAL A 1 95 ? 11.587 2.442 -18.670 1.00 85.81 95 VAL A O 1
ATOM 722 N N . LEU A 1 96 ? 12.266 4.587 -18.659 1.00 86.50 96 LEU A N 1
ATOM 723 C CA . LEU A 1 96 ? 11.214 5.064 -17.765 1.00 86.50 96 LEU A CA 1
ATOM 724 C C . LEU A 1 96 ? 9.872 5.105 -18.495 1.00 86.50 96 LEU A C 1
ATOM 726 O O . LEU A 1 96 ? 9.744 5.702 -19.561 1.00 86.50 96 LEU A O 1
ATOM 730 N N . ASN A 1 97 ? 8.850 4.510 -17.889 1.00 83.62 97 ASN A N 1
ATOM 731 C CA . ASN A 1 97 ? 7.481 4.695 -18.334 1.00 83.62 97 ASN A CA 1
ATOM 732 C C . ASN A 1 97 ? 7.010 6.110 -17.939 1.00 83.62 97 ASN A C 1
ATOM 734 O O . ASN A 1 97 ? 7.034 6.418 -16.748 1.00 83.62 97 ASN A O 1
ATOM 738 N N . PRO A 1 98 ? 6.558 6.958 -18.880 1.00 82.31 98 PRO A N 1
ATOM 739 C CA . PRO A 1 98 ? 6.192 8.342 -18.576 1.00 82.31 98 PRO A CA 1
ATOM 740 C C . PRO A 1 98 ? 4.968 8.468 -17.658 1.00 82.31 98 PRO A C 1
ATOM 742 O O . PRO A 1 98 ? 4.869 9.447 -16.929 1.00 82.31 98 PRO A O 1
ATOM 745 N N . ALA A 1 99 ? 4.061 7.486 -17.651 1.00 80.19 99 ALA A N 1
ATOM 746 C CA . ALA A 1 99 ? 2.871 7.513 -16.802 1.00 80.19 99 ALA A CA 1
ATOM 747 C C . ALA A 1 99 ? 3.178 7.129 -15.347 1.00 80.19 99 ALA A C 1
ATOM 749 O O . ALA A 1 99 ? 2.581 7.674 -14.426 1.00 80.19 99 ALA A O 1
ATOM 750 N N . THR A 1 100 ? 4.104 6.189 -15.124 1.00 83.94 100 THR A N 1
ATOM 751 C CA . THR A 1 100 ? 4.383 5.662 -13.774 1.00 83.94 100 THR A CA 1
ATOM 752 C C . THR A 1 100 ? 5.746 6.069 -13.213 1.00 83.94 100 THR A C 1
ATOM 754 O O . THR A 1 100 ? 6.022 5.791 -12.053 1.00 83.94 100 THR A O 1
ATOM 757 N N . GLY A 1 101 ? 6.648 6.630 -14.023 1.00 88.38 101 GLY A N 1
ATOM 758 C CA . GLY A 1 101 ? 8.031 6.933 -13.631 1.00 88.38 101 GLY A CA 1
ATOM 759 C C . GLY A 1 101 ? 8.889 5.701 -13.304 1.00 88.38 101 GLY A C 1
ATOM 760 O O . GLY A 1 101 ? 9.929 5.830 -12.661 1.00 88.38 101 GLY A O 1
ATOM 761 N N . LEU A 1 102 ? 8.461 4.502 -13.720 1.00 90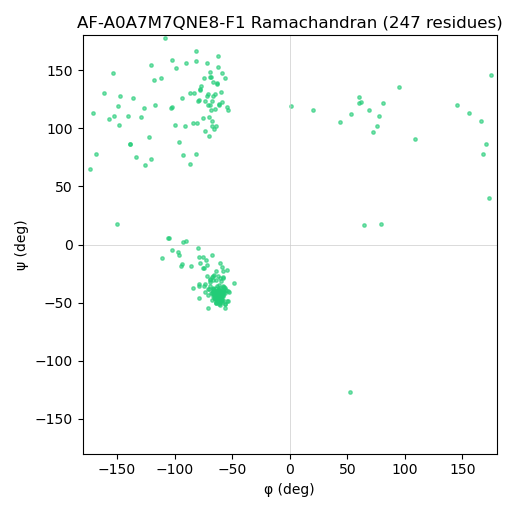.81 102 LEU A N 1
ATOM 762 C CA . LEU A 1 102 ? 9.118 3.226 -13.403 1.00 90.81 102 LEU A CA 1
ATOM 763 C C . LEU A 1 102 ? 9.741 2.601 -14.644 1.00 90.81 102 LEU A C 1
ATOM 765 O O . LEU A 1 102 ? 9.133 2.617 -15.717 1.00 90.81 102 LEU A O 1
ATOM 769 N N . THR A 1 103 ? 10.897 1.967 -14.472 1.00 94.25 103 THR A N 1
ATOM 770 C CA . THR A 1 103 ? 11.502 1.131 -15.514 1.00 94.25 103 THR A CA 1
ATOM 771 C C . THR A 1 103 ? 10.880 -0.267 -15.555 1.00 94.25 103 THR A C 1
ATOM 773 O O . THR A 1 103 ? 10.326 -0.748 -14.561 1.00 94.25 103 THR A O 1
ATOM 776 N N . GLY A 1 104 ? 10.995 -0.968 -16.688 1.00 92.94 104 GLY A N 1
ATOM 777 C CA . GLY A 1 104 ? 10.557 -2.366 -16.800 1.00 92.94 104 GLY A CA 1
ATOM 778 C C . GLY A 1 104 ? 11.217 -3.281 -15.759 1.00 92.94 104 GLY A C 1
ATOM 779 O O . GLY A 1 104 ? 10.554 -4.136 -15.168 1.00 92.94 104 GLY A O 1
ATOM 780 N N . ARG A 1 105 ? 12.497 -3.047 -15.450 1.00 93.94 105 ARG A N 1
ATOM 781 C CA . ARG A 1 105 ? 13.244 -3.746 -14.397 1.00 93.94 105 ARG A CA 1
ATOM 782 C C . ARG A 1 105 ? 12.633 -3.516 -13.015 1.00 93.94 105 ARG A C 1
ATOM 784 O O . ARG A 1 105 ? 12.412 -4.480 -12.284 1.00 93.94 105 ARG A O 1
ATOM 791 N N . GLN A 1 106 ? 12.306 -2.269 -12.675 1.00 94.62 106 GLN A N 1
ATOM 792 C CA . GLN A 1 106 ? 11.684 -1.928 -11.392 1.00 94.62 106 GLN A CA 1
ATOM 793 C C . GLN A 1 106 ? 10.302 -2.568 -11.242 1.00 94.62 106 GLN A C 1
ATOM 795 O O . GLN A 1 106 ? 10.008 -3.142 -10.193 1.00 94.62 106 GLN A O 1
ATOM 800 N N . LYS A 1 107 ? 9.484 -2.555 -12.304 1.00 94.81 107 LYS A N 1
ATOM 801 C CA . LYS A 1 107 ? 8.177 -3.233 -12.309 1.00 94.81 107 LYS A CA 1
ATOM 802 C C . LYS A 1 107 ? 8.328 -4.731 -12.027 1.00 94.81 107 LYS A C 1
ATOM 804 O O . LYS A 1 107 ? 7.661 -5.251 -11.135 1.00 94.81 107 LYS A O 1
ATOM 809 N N . LYS A 1 108 ? 9.263 -5.406 -12.711 1.00 95.38 108 LYS A N 1
ATOM 810 C CA . LYS A 1 108 ? 9.558 -6.835 -12.492 1.00 95.38 108 LYS A CA 1
ATOM 811 C C . LYS A 1 108 ? 10.026 -7.116 -11.062 1.00 95.38 108 LYS A C 1
ATOM 813 O O . LYS A 1 108 ? 9.584 -8.094 -10.466 1.00 95.38 108 LYS A O 1
ATOM 818 N N . LEU A 1 109 ? 10.888 -6.271 -10.489 1.00 95.69 109 LEU A N 1
ATOM 819 C CA . LEU A 1 109 ? 11.342 -6.427 -9.101 1.00 95.69 109 LEU A CA 1
ATOM 820 C C . LEU A 1 109 ? 10.183 -6.372 -8.109 1.00 95.69 109 LEU A C 1
ATOM 822 O O . LEU A 1 109 ? 10.069 -7.252 -7.255 1.00 95.69 109 LEU A O 1
ATOM 826 N N . VAL A 1 110 ? 9.308 -5.376 -8.249 1.00 96.25 110 VAL A N 1
ATOM 827 C CA . VAL A 1 110 ? 8.140 -5.223 -7.375 1.00 96.25 110 VAL A CA 1
ATOM 828 C C . VAL A 1 110 ? 7.185 -6.399 -7.538 1.00 96.25 110 VAL A C 1
ATOM 830 O O . VAL A 1 110 ? 6.767 -6.974 -6.538 1.00 96.25 110 VAL A O 1
ATOM 833 N N . GLN A 1 111 ? 6.900 -6.820 -8.772 1.00 96.56 111 GLN A N 1
ATOM 834 C CA . GLN A 1 111 ? 6.043 -7.978 -9.045 1.00 96.56 111 GLN A CA 1
ATOM 835 C C . GLN A 1 111 ? 6.606 -9.272 -8.439 1.00 96.56 111 GLN A C 1
ATOM 837 O O . GLN A 1 111 ? 5.883 -9.996 -7.752 1.00 96.56 111 GLN A O 1
ATOM 842 N N . ASN A 1 112 ? 7.900 -9.544 -8.623 1.00 95.38 112 ASN A N 1
ATOM 843 C CA . ASN A 1 112 ? 8.559 -10.743 -8.098 1.00 95.38 112 ASN A CA 1
ATOM 844 C C . ASN A 1 112 ? 8.596 -10.763 -6.567 1.00 95.38 112 ASN A C 1
ATOM 846 O O . ASN A 1 112 ? 8.332 -11.791 -5.945 1.00 95.38 112 ASN A O 1
ATOM 850 N N . MET A 1 113 ? 8.909 -9.624 -5.951 1.00 95.50 113 MET A N 1
ATOM 851 C CA . MET A 1 113 ? 8.900 -9.480 -4.499 1.00 95.50 113 MET A CA 1
ATOM 852 C C . MET A 1 113 ? 7.483 -9.654 -3.940 1.00 95.50 113 MET A C 1
ATOM 854 O O . MET A 1 113 ? 7.264 -10.438 -3.011 1.00 95.50 113 MET A O 1
ATOM 858 N N . TRP A 1 114 ? 6.499 -8.997 -4.553 1.00 96.62 114 TRP A N 1
ATOM 859 C CA . TRP A 1 114 ? 5.114 -9.058 -4.109 1.00 96.62 114 TRP A CA 1
ATOM 860 C C . TRP A 1 114 ? 4.485 -10.440 -4.300 1.00 96.62 114 TRP A C 1
ATOM 862 O O . TRP A 1 114 ? 3.641 -10.850 -3.502 1.00 96.62 114 TRP A O 1
ATOM 872 N N . ALA A 1 115 ? 4.946 -11.220 -5.281 1.00 95.94 115 ALA A N 1
ATOM 873 C CA . ALA A 1 115 ? 4.545 -12.615 -5.459 1.00 95.94 115 ALA A CA 1
ATOM 874 C C . ALA A 1 115 ? 4.842 -13.495 -4.229 1.00 95.94 115 ALA A C 1
ATOM 876 O O . ALA A 1 115 ? 4.191 -14.521 -4.039 1.00 95.94 115 ALA A O 1
ATOM 877 N N . ILE A 1 116 ? 5.793 -13.105 -3.373 1.00 94.62 116 ILE A N 1
ATOM 878 C CA . ILE A 1 116 ? 6.064 -13.772 -2.092 1.00 94.62 116 ILE A CA 1
ATOM 879 C C . ILE A 1 116 ? 5.030 -13.340 -1.046 1.00 94.62 116 ILE A C 1
ATOM 881 O O . ILE A 1 116 ? 4.459 -14.179 -0.353 1.00 94.62 116 ILE A O 1
ATOM 885 N N . VAL A 1 117 ? 4.760 -12.036 -0.958 1.00 93.88 117 VAL A N 1
ATOM 886 C CA . VAL A 1 117 ? 3.858 -11.433 0.036 1.00 93.88 117 VAL A CA 1
ATOM 887 C C . VAL A 1 117 ? 2.407 -11.850 -0.204 1.00 93.88 117 VAL A C 1
ATOM 889 O O . VAL A 1 117 ? 1.693 -12.214 0.728 1.00 93.88 117 VAL A O 1
ATOM 892 N N . ARG A 1 118 ? 1.952 -11.886 -1.457 1.00 94.56 118 ARG A N 1
ATOM 893 C CA . ARG A 1 118 ? 0.553 -12.206 -1.776 1.00 94.56 118 ARG A CA 1
ATOM 894 C C . ARG A 1 118 ? 0.144 -13.657 -1.475 1.00 94.56 118 ARG A C 1
ATOM 896 O O . ARG A 1 118 ? -1.043 -13.956 -1.543 1.00 94.56 118 ARG A O 1
ATOM 903 N N . LYS A 1 119 ? 1.088 -14.549 -1.133 1.00 96.12 119 LYS A N 1
ATOM 904 C CA . LYS A 1 119 ? 0.809 -15.952 -0.756 1.00 96.12 119 LYS A CA 1
ATOM 905 C C . LYS A 1 119 ? 0.086 -16.085 0.582 1.00 96.12 119 LYS A C 1
ATOM 907 O O . LYS A 1 119 ? -0.676 -17.025 0.770 1.00 96.12 119 LYS A O 1
ATOM 912 N N . GLU A 1 120 ? 0.307 -15.143 1.494 1.00 95.62 120 GLU A N 1
ATOM 913 C CA . GLU A 1 120 ? -0.291 -15.140 2.832 1.00 95.62 120 GLU A CA 1
ATOM 914 C C . GLU A 1 120 ? -1.015 -13.809 3.075 1.00 95.62 120 GLU A C 1
ATOM 916 O O . GLU A 1 120 ? -0.564 -12.986 3.877 1.00 95.62 120 GLU A O 1
ATOM 921 N N . PRO A 1 121 ? -2.126 -13.541 2.368 1.00 95.44 121 PRO A N 1
ATOM 922 C CA . PRO A 1 121 ? -2.705 -12.205 2.333 1.00 95.44 121 PRO A CA 1
ATOM 923 C C . PRO A 1 121 ? -3.239 -11.751 3.695 1.00 95.44 121 PRO A C 1
ATOM 925 O O . PRO A 1 121 ? -3.033 -10.604 4.080 1.00 95.44 121 PRO A O 1
ATOM 928 N N . ILE A 1 122 ? -3.879 -12.643 4.457 1.00 96.69 122 ILE A N 1
ATOM 929 C CA . ILE A 1 122 ? -4.415 -12.289 5.778 1.00 96.69 122 ILE A CA 1
ATOM 930 C C . ILE A 1 122 ? -3.279 -12.066 6.790 1.00 96.69 122 ILE A C 1
ATOM 932 O O . ILE A 1 122 ? -3.237 -10.969 7.344 1.00 96.69 122 ILE A O 1
ATOM 936 N N . PRO A 1 123 ? -2.334 -13.007 7.012 1.00 97.38 123 PRO A N 1
ATOM 937 C CA . PRO A 1 123 ? -1.225 -12.772 7.940 1.00 97.38 123 PRO A CA 1
ATOM 938 C C . PRO A 1 123 ? -0.418 -11.509 7.615 1.00 97.38 123 PRO A C 1
ATOM 940 O O . PRO A 1 123 ? -0.065 -10.757 8.519 1.00 97.38 123 PRO A O 1
ATOM 943 N N . ASN A 1 124 ? -0.180 -11.226 6.330 1.00 96.81 124 ASN A N 1
ATOM 944 C CA . ASN A 1 124 ? 0.589 -10.047 5.924 1.00 96.81 124 ASN A CA 1
ATOM 945 C C . ASN A 1 124 ? -0.188 -8.748 6.097 1.00 96.81 124 ASN A C 1
ATOM 947 O O . ASN A 1 124 ? 0.374 -7.771 6.585 1.00 96.81 124 ASN A O 1
ATOM 951 N N . GLY A 1 125 ? -1.478 -8.735 5.760 1.00 97.31 125 GLY A N 1
ATOM 952 C CA . GLY A 1 125 ? -2.330 -7.584 6.040 1.00 97.31 125 GLY A CA 1
ATOM 953 C C . GLY A 1 125 ? -2.442 -7.306 7.542 1.00 97.31 125 GLY A C 1
ATOM 954 O O . GLY A 1 125 ? -2.374 -6.151 7.950 1.00 97.31 125 GLY A O 1
ATOM 955 N N . VAL A 1 126 ? -2.540 -8.358 8.367 1.00 98.12 126 VAL A N 1
ATOM 956 C CA . VAL A 1 126 ? -2.548 -8.248 9.836 1.00 98.12 126 VAL A CA 1
ATOM 957 C C . VAL A 1 126 ? -1.234 -7.657 10.340 1.00 98.12 126 VAL A C 1
ATOM 959 O O . VAL A 1 126 ? -1.272 -6.707 11.113 1.00 98.12 126 VAL A O 1
ATOM 962 N N . ALA A 1 127 ? -0.084 -8.151 9.872 1.00 97.94 127 ALA A N 1
ATOM 963 C CA . ALA A 1 127 ? 1.219 -7.607 10.253 1.00 97.94 127 ALA A CA 1
ATOM 964 C C . ALA A 1 127 ? 1.345 -6.110 9.912 1.00 97.94 127 ALA A C 1
ATOM 966 O O . ALA A 1 127 ? 1.775 -5.325 10.755 1.00 97.94 127 ALA A O 1
ATOM 967 N N . ILE A 1 128 ? 0.906 -5.707 8.713 1.00 97.94 128 ILE A N 1
ATOM 968 C CA . ILE A 1 128 ? 0.887 -4.301 8.281 1.00 97.94 128 ILE A CA 1
ATOM 969 C C . ILE A 1 128 ? 0.005 -3.456 9.206 1.00 97.94 128 ILE A C 1
ATOM 971 O O . ILE A 1 128 ? 0.454 -2.435 9.721 1.00 97.94 128 ILE A O 1
ATOM 975 N N . MET A 1 129 ? -1.241 -3.872 9.437 1.00 97.75 129 MET A N 1
ATOM 976 C CA . MET A 1 129 ? -2.198 -3.058 10.189 1.00 97.75 129 MET A CA 1
ATOM 977 C C . MET A 1 129 ? -1.910 -3.011 11.689 1.00 97.75 129 MET A C 1
ATOM 979 O O . MET A 1 129 ? -2.112 -1.969 12.306 1.00 97.75 129 MET A O 1
ATOM 983 N N . LEU A 1 130 ? -1.392 -4.092 12.277 1.00 98.00 130 LEU A N 1
ATOM 984 C CA . LEU A 1 130 ? -0.937 -4.069 13.667 1.00 98.00 130 LEU A CA 1
ATOM 985 C C . LEU A 1 130 ? 0.272 -3.149 13.837 1.00 98.00 130 LEU A C 1
ATOM 987 O O . LEU A 1 130 ? 0.290 -2.357 14.774 1.00 98.00 130 LEU A O 1
ATOM 991 N N . ALA A 1 131 ? 1.249 -3.193 12.923 1.00 98.25 131 ALA A N 1
ATOM 992 C CA . ALA A 1 131 ? 2.371 -2.255 12.947 1.00 98.25 131 ALA A CA 1
ATOM 993 C C . ALA A 1 131 ? 1.892 -0.800 12.785 1.00 98.25 131 ALA A C 1
ATOM 995 O O . ALA A 1 131 ? 2.371 0.091 13.486 1.00 98.25 131 ALA A O 1
ATOM 996 N N . TYR A 1 132 ? 0.895 -0.573 11.926 1.00 98.19 132 TYR A N 1
ATOM 997 C CA . TYR A 1 132 ? 0.308 0.745 11.696 1.00 98.19 132 TYR A CA 1
ATOM 998 C C . TYR A 1 132 ? -0.378 1.297 12.948 1.00 98.19 132 TYR A C 1
ATOM 1000 O O . TYR A 1 132 ? -0.057 2.400 13.375 1.00 98.19 132 TYR A O 1
ATOM 1008 N N . PHE A 1 133 ? -1.250 0.518 13.593 1.00 97.56 133 PHE A N 1
ATOM 1009 C CA . PHE A 1 133 ? -1.924 0.940 14.826 1.00 97.56 133 PHE A CA 1
ATOM 1010 C C . PHE A 1 133 ? -0.998 0.987 16.037 1.00 97.56 133 PHE A C 1
ATOM 1012 O O . PHE A 1 133 ? -1.215 1.792 16.935 1.00 97.56 133 PHE A O 1
ATOM 1019 N N . LYS A 1 134 ? 0.067 0.183 16.063 1.00 97.44 134 LYS A N 1
ATOM 1020 C CA . LYS A 1 134 ? 1.101 0.294 17.094 1.00 97.44 134 LYS A CA 1
ATOM 1021 C C . LYS A 1 134 ? 1.852 1.623 16.997 1.00 97.44 134 LYS A C 1
ATOM 1023 O O . LYS A 1 134 ? 2.165 2.211 18.028 1.00 97.44 134 LYS A O 1
ATOM 1028 N N . LYS A 1 135 ? 2.151 2.084 15.776 1.00 97.81 135 LYS A N 1
ATOM 1029 C CA . LYS A 1 135 ? 2.852 3.355 15.532 1.00 97.81 135 LYS A CA 1
ATOM 1030 C C . LYS A 1 135 ? 1.918 4.566 15.652 1.00 97.81 135 LYS A C 1
ATOM 1032 O O . LYS A 1 135 ? 2.350 5.598 16.151 1.00 97.81 135 LYS A O 1
ATOM 1037 N N . TYR A 1 136 ? 0.654 4.412 15.256 1.00 97.06 136 TYR A N 1
ATOM 1038 C CA . TYR A 1 136 ? -0.370 5.463 15.239 1.00 97.06 136 TYR A CA 1
ATOM 1039 C C . TYR A 1 136 ? -1.698 4.967 15.849 1.00 97.06 136 TYR A C 1
ATOM 1041 O O . TYR A 1 136 ? -2.652 4.651 15.121 1.00 97.06 136 TYR A O 1
ATOM 1049 N N . PRO A 1 137 ? -1.790 4.844 17.187 1.00 95.56 137 PRO A N 1
ATOM 1050 C CA . PRO A 1 137 ? -2.966 4.278 17.859 1.00 95.56 137 PRO A CA 1
ATOM 1051 C C . PRO A 1 137 ? -4.266 5.049 17.597 1.00 95.56 137 PRO A C 1
ATOM 1053 O O . PRO A 1 137 ? -5.359 4.480 17.595 1.00 95.56 137 PRO A O 1
ATOM 1056 N N . GLU A 1 138 ? -4.176 6.353 17.348 1.00 95.19 138 GLU A N 1
ATOM 1057 C CA . GLU A 1 138 ? -5.308 7.214 17.025 1.00 95.19 138 GLU A CA 1
ATOM 1058 C C . GLU A 1 138 ? -6.016 6.811 15.726 1.00 95.19 138 GLU A C 1
ATOM 1060 O O . GLU A 1 138 ? -7.227 7.007 15.610 1.00 95.19 138 GLU A O 1
ATOM 1065 N N . TYR A 1 139 ? -5.314 6.175 14.783 1.00 95.44 139 TYR A N 1
ATOM 1066 C CA . TYR A 1 139 ? -5.906 5.737 13.519 1.00 95.44 139 TYR A CA 1
ATO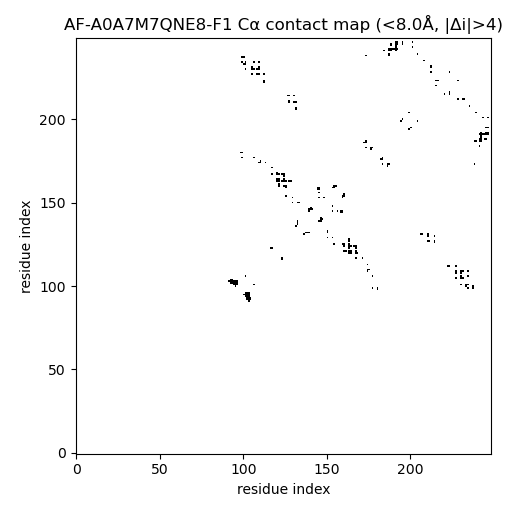M 1067 C C . TYR A 1 139 ? -6.794 4.509 13.666 1.00 95.44 139 TYR A C 1
ATOM 1069 O O . TYR A 1 139 ? -7.682 4.311 12.844 1.00 95.44 139 TYR A O 1
ATOM 1077 N N . GLN A 1 140 ? -6.656 3.712 14.724 1.00 95.06 140 GLN A N 1
ATOM 1078 C CA . GLN A 1 140 ? -7.598 2.618 14.965 1.00 95.06 140 GLN A CA 1
ATOM 1079 C C . GLN A 1 140 ? -9.019 3.148 15.234 1.00 95.06 140 GLN A C 1
ATOM 1081 O O . GLN A 1 140 ? -10.010 2.517 14.858 1.00 95.06 140 GLN A O 1
ATOM 1086 N N . LYS A 1 141 ? -9.134 4.346 15.823 1.00 93.06 141 LYS A N 1
ATOM 1087 C CA . LYS A 1 141 ? -10.409 4.926 16.274 1.00 93.06 141 LYS A CA 1
ATOM 1088 C C . LYS A 1 141 ? -11.397 5.203 15.141 1.00 93.06 141 LYS A C 1
ATOM 1090 O O . LYS A 1 141 ? -12.601 5.247 15.389 1.00 93.06 141 LYS A O 1
ATOM 1095 N N . VAL A 1 142 ? -10.915 5.349 13.903 1.00 90.81 142 VAL A N 1
ATOM 1096 C CA . VAL A 1 142 ? -11.782 5.592 12.737 1.00 90.81 142 VAL A CA 1
ATOM 1097 C C . VAL A 1 142 ? -12.459 4.319 12.212 1.00 90.81 142 VAL A C 1
ATOM 1099 O O . VAL A 1 142 ? -13.380 4.396 11.401 1.00 90.81 142 VAL A O 1
ATOM 1102 N N . PHE A 1 143 ? -12.053 3.136 12.684 1.00 92.44 143 PHE A N 1
ATOM 1103 C CA . PHE A 1 143 ? -12.602 1.856 12.240 1.00 92.44 143 PHE A CA 1
ATOM 1104 C C . PHE A 1 143 ? -13.694 1.353 13.185 1.00 92.44 143 PHE A C 1
ATOM 1106 O O . PHE A 1 143 ? -13.447 0.567 14.097 1.00 92.44 143 PHE A O 1
ATOM 1113 N N . THR A 1 144 ? -14.937 1.763 12.936 1.00 93.25 144 THR A N 1
ATOM 1114 C CA . THR A 1 144 ? -16.103 1.513 13.811 1.00 93.25 144 THR A CA 1
ATOM 1115 C C . THR A 1 144 ? -16.278 0.065 14.288 1.00 93.25 144 THR A C 1
ATOM 1117 O O . THR A 1 144 ? -16.726 -0.146 15.409 1.00 93.25 144 THR A O 1
ATOM 1120 N N . HIS A 1 145 ? -15.906 -0.934 13.483 1.00 94.62 145 HIS A N 1
ATOM 1121 C CA . HIS A 1 145 ? -16.072 -2.355 13.816 1.00 94.62 145 HIS A CA 1
ATOM 1122 C C . HIS A 1 145 ? -15.036 -2.928 14.792 1.00 94.62 145 HIS A C 1
ATOM 1124 O O . HIS A 1 145 ? -15.235 -4.034 15.293 1.00 94.62 145 HIS A O 1
ATOM 1130 N N . PHE A 1 146 ? -13.914 -2.242 15.010 1.00 95.56 146 PHE A N 1
ATOM 1131 C CA . PHE A 1 146 ? -12.834 -2.732 15.873 1.00 95.56 146 PHE A CA 1
ATOM 1132 C C . PHE A 1 146 ? -12.046 -1.608 16.565 1.00 95.56 146 PHE A C 1
ATOM 1134 O O . PHE A 1 146 ? -10.954 -1.841 17.076 1.00 95.56 146 PHE A O 1
ATOM 1141 N N . LYS A 1 147 ? -12.599 -0.392 16.618 1.00 95.56 147 LYS A N 1
ATOM 1142 C CA . LYS A 1 147 ? -11.969 0.779 17.246 1.00 95.56 147 LYS A CA 1
ATOM 1143 C C . LYS A 1 147 ? -11.658 0.600 18.737 1.00 95.56 147 LYS A C 1
ATOM 1145 O O . LYS A 1 147 ? -10.666 1.146 19.200 1.00 95.56 147 LYS A O 1
ATOM 1150 N N . ASP A 1 148 ? -12.471 -0.186 19.444 1.00 96.00 148 ASP A N 1
ATOM 1151 C CA . ASP A 1 148 ? -12.372 -0.405 20.895 1.00 96.00 148 ASP A CA 1
ATOM 1152 C C . ASP A 1 148 ? -11.771 -1.783 21.246 1.00 96.00 148 ASP A C 1
ATOM 1154 O O . ASP A 1 148 ? -11.735 -2.175 22.409 1.00 96.00 148 ASP A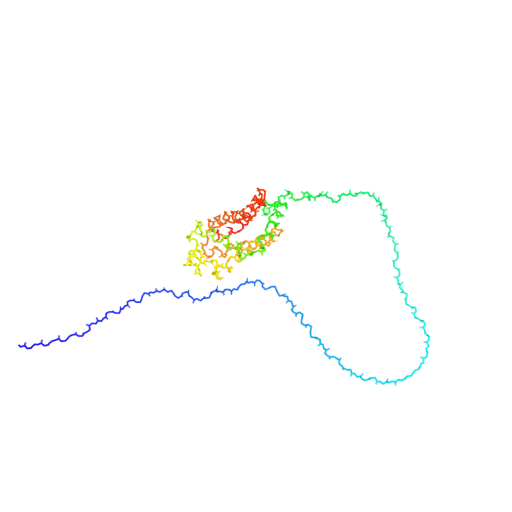 O 1
ATOM 1158 N N . VAL A 1 149 ? -11.319 -2.547 20.243 1.00 96.75 149 VAL A N 1
ATOM 1159 C CA . VAL A 1 149 ? -10.707 -3.870 20.446 1.00 96.75 149 VAL A CA 1
ATOM 1160 C C . VAL A 1 149 ? -9.226 -3.692 20.803 1.00 96.75 149 VAL A C 1
ATOM 1162 O O . VAL A 1 149 ? -8.524 -2.990 20.070 1.00 96.75 149 VAL A O 1
ATOM 1165 N N . PRO A 1 150 ? -8.712 -4.324 21.872 1.00 96.81 150 PRO A N 1
ATOM 1166 C CA . PRO A 1 150 ? -7.292 -4.264 22.207 1.00 96.81 150 PRO A CA 1
ATOM 1167 C C . PRO A 1 150 ? -6.397 -4.740 21.056 1.00 96.81 150 PRO A C 1
ATOM 1169 O O . PRO A 1 150 ? -6.734 -5.698 20.357 1.00 96.81 150 PRO A O 1
ATOM 1172 N N . LEU A 1 151 ? -5.230 -4.107 20.882 1.00 95.38 151 LEU A N 1
ATOM 1173 C CA . LEU A 1 151 ? -4.292 -4.408 19.788 1.00 95.38 151 LEU A CA 1
ATOM 1174 C C . LEU A 1 151 ? -3.936 -5.906 19.716 1.00 95.38 151 LEU A C 1
ATOM 1176 O O . LEU A 1 151 ? -3.918 -6.486 18.633 1.00 95.38 151 LEU A O 1
ATOM 1180 N N . GLU A 1 152 ? -3.730 -6.537 20.874 1.00 95.38 152 GLU A N 1
ATOM 1181 C CA . GLU A 1 152 ? -3.370 -7.957 20.999 1.00 95.38 152 GLU A CA 1
ATOM 1182 C C . GLU A 1 152 ? -4.499 -8.904 20.544 1.00 95.38 152 GLU A C 1
ATOM 1184 O O . GLU A 1 152 ? -4.252 -10.008 20.057 1.00 95.38 152 GLU A O 1
ATOM 1189 N N . GLU A 1 153 ? -5.754 -8.458 20.638 1.00 96.81 153 GLU A N 1
ATOM 1190 C CA . GLU A 1 153 ? -6.946 -9.238 20.284 1.00 96.81 153 GLU A CA 1
ATOM 1191 C C . GLU A 1 153 ? -7.406 -9.006 18.836 1.00 96.81 153 GLU A C 1
ATOM 1193 O O . GLU A 1 153 ? -8.161 -9.809 18.276 1.00 96.81 153 GLU A O 1
ATOM 1198 N N . LEU A 1 154 ? -6.936 -7.934 18.184 1.00 96.62 154 LEU A N 1
ATOM 1199 C CA . LEU A 1 154 ? -7.342 -7.578 16.820 1.00 96.62 154 LEU A CA 1
ATOM 1200 C C . LEU A 1 154 ? -7.082 -8.699 15.819 1.00 96.62 154 LEU A C 1
ATOM 1202 O O . LEU A 1 154 ? -7.904 -8.933 14.934 1.00 96.62 154 LEU A O 1
ATOM 1206 N N . SER A 1 155 ? -5.968 -9.416 15.967 1.00 96.44 155 SER A N 1
ATOM 1207 C CA . SER A 1 155 ? -5.590 -10.499 15.056 1.00 96.44 155 SER A CA 1
ATOM 1208 C C . SER A 1 155 ? -6.654 -11.603 14.966 1.00 96.44 155 SER A C 1
ATOM 1210 O O . SER A 1 155 ? -6.804 -12.209 13.903 1.00 96.44 155 SER A O 1
ATOM 1212 N N . ALA A 1 156 ? -7.445 -11.822 16.023 1.00 96.56 156 ALA A N 1
ATOM 1213 C CA . ALA A 1 156 ? -8.542 -12.788 16.059 1.00 96.56 156 ALA A CA 1
ATOM 1214 C C . ALA A 1 156 ? -9.873 -12.226 15.517 1.00 96.56 156 ALA A C 1
ATOM 1216 O O . ALA A 1 156 ? -10.765 -12.990 15.129 1.00 96.56 156 ALA A O 1
ATOM 1217 N N . ASN A 1 157 ? -10.020 -10.901 15.438 1.00 97.56 157 ASN A N 1
ATOM 1218 C CA . ASN A 1 157 ? -11.248 -10.248 14.997 1.00 97.56 157 ASN A CA 1
ATOM 1219 C C . ASN A 1 157 ? -11.477 -10.432 13.482 1.00 97.56 157 ASN A C 1
ATOM 1221 O O . ASN A 1 157 ? -10.703 -9.977 12.639 1.00 97.56 157 ASN A O 1
ATOM 1225 N N . LYS A 1 158 ? -12.599 -11.058 13.100 1.00 97.38 158 LYS A N 1
ATOM 1226 C CA . LYS A 1 158 ? -12.909 -11.356 11.688 1.00 97.38 158 LYS A CA 1
ATOM 1227 C C . LYS A 1 158 ? -13.161 -10.123 10.822 1.00 97.38 158 LYS A C 1
ATOM 1229 O O . LYS A 1 158 ? -12.844 -10.149 9.634 1.00 97.38 158 LYS A O 1
ATOM 1234 N N . LYS A 1 159 ? -13.696 -9.037 11.386 1.00 97.31 159 LYS A N 1
ATOM 1235 C CA . LYS A 1 159 ? -13.880 -7.772 10.656 1.00 97.31 159 LYS A CA 1
ATOM 1236 C C . LYS A 1 159 ? -12.532 -7.106 10.383 1.00 97.31 159 LYS A C 1
ATOM 1238 O O . LYS A 1 159 ? -12.323 -6.609 9.279 1.00 97.31 159 LYS A O 1
ATOM 1243 N N . PHE A 1 160 ? -11.606 -7.176 11.338 1.00 97.88 160 PHE A N 1
ATOM 1244 C CA . PHE A 1 160 ? -10.229 -6.729 11.146 1.00 97.88 160 PHE A CA 1
ATOM 1245 C C . PHE A 1 160 ? -9.493 -7.573 10.094 1.00 97.88 160 PHE A C 1
ATOM 1247 O O . PHE A 1 160 ? -8.924 -7.014 9.159 1.00 97.88 160 PHE A O 1
ATOM 1254 N N . GLN A 1 161 ? -9.580 -8.908 10.160 1.00 98.00 161 GLN A N 1
ATOM 1255 C CA . GLN A 1 161 ? -8.993 -9.796 9.143 1.00 98.00 161 GLN A CA 1
ATOM 1256 C C . GLN A 1 161 ? -9.533 -9.502 7.733 1.00 98.00 161 GLN A C 1
ATOM 1258 O O . GLN A 1 161 ? -8.764 -9.457 6.773 1.00 98.00 161 GLN A O 1
ATOM 1263 N N . ALA A 1 162 ? -10.840 -9.252 7.601 1.00 97.94 162 ALA A N 1
ATOM 1264 C CA . ALA A 1 162 ? -11.444 -8.870 6.326 1.00 97.94 162 ALA A CA 1
ATOM 1265 C C . ALA A 1 162 ? -10.901 -7.526 5.809 1.00 97.94 162 ALA A C 1
ATOM 1267 O O . ALA A 1 162 ? -10.622 -7.386 4.620 1.00 97.94 162 ALA A O 1
ATOM 1268 N N . HIS A 1 163 ? -10.702 -6.545 6.694 1.00 96.31 163 HIS A N 1
ATOM 1269 C CA . HIS A 1 163 ? -10.072 -5.278 6.324 1.00 96.31 163 HIS A CA 1
ATOM 1270 C C . HIS A 1 163 ? -8.618 -5.471 5.860 1.00 96.31 163 HIS A C 1
ATOM 1272 O O . HIS A 1 163 ? -8.236 -4.959 4.809 1.00 96.31 163 HIS A O 1
ATOM 1278 N N . CYS A 1 164 ? -7.843 -6.284 6.578 1.00 97.62 164 CYS A N 1
ATOM 1279 C CA . CYS A 1 164 ? -6.469 -6.642 6.221 1.00 97.62 164 CYS A CA 1
ATOM 1280 C C . CYS A 1 164 ? -6.381 -7.300 4.835 1.00 97.62 164 CYS A C 1
ATOM 1282 O O . CYS A 1 164 ? -5.534 -6.933 4.019 1.00 97.62 164 CYS A O 1
ATOM 1284 N N . LEU A 1 165 ? -7.297 -8.227 4.532 1.00 97.62 165 LEU A N 1
ATOM 1285 C CA . LEU A 1 165 ? -7.398 -8.852 3.213 1.00 97.62 165 LEU A CA 1
ATOM 1286 C C . LEU A 1 165 ? -7.684 -7.824 2.109 1.00 97.62 165 LEU A C 1
ATOM 1288 O O . LEU A 1 165 ? -7.095 -7.903 1.030 1.00 97.62 165 LEU A O 1
ATOM 1292 N N . ASN A 1 166 ? -8.559 -6.849 2.370 1.00 95.81 166 ASN A N 1
ATOM 1293 C CA . ASN A 1 166 ? -8.892 -5.808 1.398 1.00 95.81 166 ASN A CA 1
ATOM 1294 C C . ASN A 1 166 ? -7.687 -4.921 1.062 1.00 95.81 166 ASN A C 1
ATOM 1296 O O . ASN A 1 166 ? -7.515 -4.567 -0.101 1.00 95.81 166 ASN A O 1
ATOM 1300 N N . ILE A 1 167 ? -6.832 -4.606 2.039 1.00 95.06 167 ILE A N 1
ATOM 1301 C CA . ILE A 1 167 ? -5.600 -3.835 1.806 1.00 95.06 167 ILE A CA 1
ATOM 1302 C C . ILE A 1 167 ? -4.649 -4.608 0.895 1.00 95.06 167 ILE A C 1
ATOM 1304 O O . ILE A 1 167 ? -4.195 -4.080 -0.119 1.00 95.06 167 ILE A O 1
ATOM 1308 N N . VAL A 1 168 ? -4.386 -5.880 1.211 1.00 97.50 168 VAL A N 1
ATOM 1309 C CA . VAL A 1 168 ? -3.507 -6.710 0.376 1.00 97.50 168 VAL A CA 1
ATOM 1310 C C . VAL A 1 168 ? -4.097 -6.898 -1.020 1.00 97.50 168 VAL A C 1
ATOM 1312 O O . VAL A 1 168 ? -3.363 -6.879 -2.002 1.00 97.50 168 VAL A O 1
ATOM 1315 N N . THR A 1 169 ? -5.420 -7.005 -1.136 1.00 96.38 169 THR A N 1
ATOM 1316 C CA . THR A 1 169 ? -6.107 -7.083 -2.433 1.00 96.38 169 THR A CA 1
ATOM 1317 C C . THR A 1 169 ? -5.975 -5.786 -3.232 1.00 96.38 169 THR A C 1
ATOM 1319 O O . THR A 1 169 ? -5.719 -5.839 -4.430 1.00 96.38 169 THR A O 1
ATOM 1322 N N . ALA A 1 170 ? -6.084 -4.620 -2.592 1.00 95.31 170 ALA A N 1
ATOM 1323 C CA . ALA A 1 170 ? -5.863 -3.339 -3.261 1.00 95.31 170 ALA A CA 1
ATOM 1324 C C . ALA A 1 170 ? -4.422 -3.217 -3.789 1.00 95.31 170 ALA A C 1
ATOM 1326 O O . ALA A 1 170 ? -4.218 -2.807 -4.929 1.00 95.31 170 ALA A O 1
ATOM 1327 N N . LEU A 1 171 ? -3.435 -3.649 -2.998 1.00 96.56 171 LEU A N 1
ATOM 1328 C CA . LEU A 1 171 ? -2.032 -3.691 -3.420 1.00 96.56 171 LEU A CA 1
ATOM 1329 C C . LEU A 1 171 ? -1.790 -4.717 -4.538 1.00 96.56 171 LEU A C 1
ATOM 1331 O O . LEU A 1 171 ? -1.054 -4.418 -5.474 1.00 96.56 171 LEU A O 1
ATOM 1335 N N . ASN A 1 172 ? -2.448 -5.884 -4.501 1.00 96.25 172 ASN A N 1
ATOM 1336 C CA . ASN A 1 172 ? -2.425 -6.837 -5.617 1.00 96.25 172 ASN A CA 1
ATOM 1337 C C . ASN A 1 172 ? -2.907 -6.169 -6.908 1.00 96.25 172 ASN A C 1
ATOM 1339 O O . ASN A 1 172 ? -2.200 -6.213 -7.906 1.00 96.25 172 ASN A O 1
ATOM 1343 N N . ASN A 1 173 ? -4.068 -5.510 -6.873 1.00 95.19 173 ASN A N 1
ATOM 1344 C CA . ASN A 1 173 ? -4.653 -4.874 -8.053 1.00 95.19 173 ASN A CA 1
ATOM 1345 C C . ASN A 1 173 ? -3.746 -3.770 -8.616 1.00 95.19 173 ASN A C 1
ATOM 1347 O O . ASN A 1 173 ? -3.574 -3.674 -9.829 1.00 95.19 173 ASN A O 1
ATOM 1351 N N . LEU A 1 174 ? -3.127 -2.967 -7.745 1.00 95.56 174 LEU A N 1
ATOM 1352 C CA . LEU A 1 174 ? -2.145 -1.947 -8.126 1.00 95.56 174 LEU A CA 1
ATOM 1353 C C . LEU A 1 174 ? -0.955 -2.569 -8.871 1.00 95.56 174 LEU A C 1
ATOM 1355 O O . LEU A 1 174 ? -0.577 -2.111 -9.945 1.00 95.56 174 LEU A O 1
ATOM 1359 N N . ILE A 1 175 ? -0.375 -3.636 -8.323 1.00 96.12 175 ILE A N 1
ATOM 1360 C CA . ILE A 1 175 ? 0.839 -4.266 -8.863 1.00 96.12 175 ILE A CA 1
ATOM 1361 C C . ILE A 1 175 ? 0.539 -5.071 -10.132 1.00 96.12 175 ILE A C 1
ATOM 1363 O O . ILE A 1 175 ? 1.343 -5.074 -11.068 1.00 96.12 175 ILE A O 1
ATOM 1367 N N . ASP A 1 176 ? -0.626 -5.715 -10.191 1.00 94.69 176 ASP A N 1
ATOM 1368 C CA . ASP A 1 176 ? -1.089 -6.464 -11.359 1.00 94.69 176 ASP A CA 1
ATOM 1369 C C . ASP A 1 176 ? -1.425 -5.510 -12.533 1.00 94.69 176 ASP A C 1
ATOM 1371 O O . ASP A 1 176 ? -1.196 -5.865 -13.688 1.00 94.69 176 ASP A O 1
ATOM 1375 N N . SER A 1 177 ? -1.870 -4.272 -12.263 1.00 94.62 177 SER A N 1
ATOM 1376 C CA . SER A 1 177 ? -2.178 -3.256 -13.293 1.00 94.62 177 SER A CA 1
ATOM 1377 C C . SER A 1 177 ? -1.026 -2.306 -13.646 1.00 94.62 177 SER A C 1
ATOM 1379 O O . SER A 1 177 ? -1.177 -1.464 -14.520 1.00 94.62 177 SER A O 1
ATOM 1381 N N . ILE A 1 178 ? 0.170 -2.458 -13.068 1.00 93.12 178 ILE A N 1
ATOM 1382 C CA . ILE A 1 178 ? 1.306 -1.531 -13.277 1.00 93.12 178 ILE A CA 1
ATOM 1383 C C . ILE A 1 178 ? 1.790 -1.408 -14.740 1.00 93.12 178 ILE A C 1
ATOM 1385 O O . ILE A 1 178 ? 2.546 -0.495 -15.093 1.00 93.12 178 ILE A O 1
ATOM 1389 N N . ASN A 1 179 ? 1.395 -2.352 -15.596 1.00 91.25 179 ASN A N 1
ATOM 1390 C CA . ASN A 1 179 ? 1.698 -2.369 -17.029 1.00 91.25 179 ASN A CA 1
ATOM 1391 C C . ASN A 1 179 ? 0.568 -1.804 -17.903 1.00 91.25 179 ASN A C 1
ATOM 1393 O O . ASN A 1 179 ? 0.779 -1.633 -19.100 1.00 91.25 179 ASN A O 1
ATOM 1397 N N . ASP A 1 180 ? -0.582 -1.483 -17.313 1.00 92.62 180 ASP A N 1
ATOM 1398 C CA . ASP A 1 180 ? -1.746 -0.890 -17.965 1.00 92.62 180 ASP A CA 1
ATOM 1399 C C . ASP A 1 180 ? -2.074 0.445 -17.268 1.00 92.62 180 ASP A C 1
ATOM 1401 O O . ASP A 1 180 ? -2.771 0.460 -16.251 1.00 92.62 180 ASP A O 1
ATOM 1405 N N . PRO A 1 181 ? -1.535 1.575 -17.768 1.00 89.81 181 PRO A N 1
ATOM 1406 C CA . PRO A 1 181 ? -1.705 2.875 -17.126 1.00 89.81 181 PRO A CA 1
ATOM 1407 C C . PRO A 1 181 ? -3.168 3.292 -16.944 1.00 89.81 181 PRO A C 1
ATOM 1409 O O . PRO A 1 181 ? -3.496 3.865 -15.911 1.00 89.81 181 PRO A O 1
ATOM 1412 N N . ALA A 1 182 ? -4.040 2.976 -17.906 1.00 90.88 182 ALA A N 1
ATOM 1413 C CA . ALA A 1 182 ? -5.450 3.355 -17.848 1.00 90.88 182 ALA A CA 1
ATOM 1414 C C . ALA A 1 182 ? -6.197 2.550 -16.775 1.00 90.88 182 ALA A C 1
ATOM 1416 O O . ALA A 1 182 ? -6.956 3.109 -15.981 1.00 90.88 182 ALA A O 1
ATOM 1417 N N . LEU A 1 183 ? -5.947 1.237 -16.704 1.00 93.06 183 LEU A N 1
ATOM 1418 C CA . LEU A 1 183 ? -6.509 0.397 -15.646 1.00 93.06 183 LEU A CA 1
ATOM 1419 C C . LEU A 1 183 ? -5.966 0.7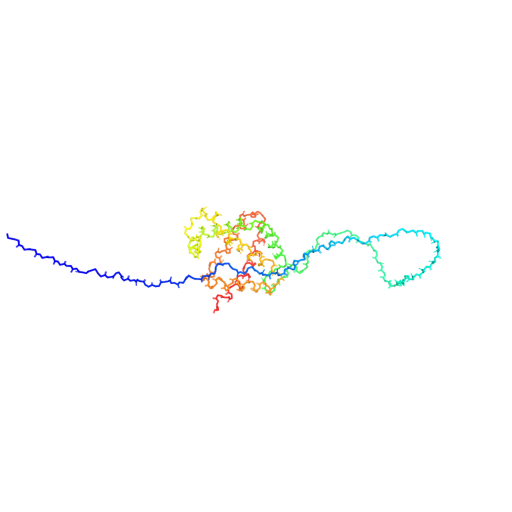86 -14.265 1.00 93.06 183 LEU A C 1
ATOM 1421 O O . LEU A 1 183 ? -6.718 0.811 -13.287 1.00 93.06 183 LEU A O 1
ATOM 1425 N N . LEU A 1 184 ? -4.669 1.089 -14.175 1.00 93.25 184 LEU A N 1
ATOM 1426 C CA . LEU A 1 184 ? -4.041 1.550 -12.942 1.00 93.25 184 LEU A CA 1
ATOM 1427 C C . LEU A 1 184 ? -4.687 2.852 -12.457 1.00 93.25 184 LEU A C 1
ATOM 1429 O O . LEU A 1 184 ? -5.109 2.919 -11.306 1.00 93.25 184 LEU A O 1
ATOM 1433 N N . GLU A 1 185 ? -4.818 3.855 -13.325 1.00 92.62 185 GLU A N 1
ATOM 1434 C CA . GLU A 1 185 ? -5.448 5.138 -13.001 1.00 92.62 185 GLU A CA 1
ATOM 1435 C C . GLU A 1 185 ? -6.877 4.950 -12.476 1.00 92.62 185 GLU A C 1
ATOM 1437 O O . GLU A 1 185 ? -7.190 5.405 -11.375 1.00 92.62 185 GLU A O 1
ATOM 1442 N N . ALA A 1 186 ? -7.713 4.192 -13.193 1.00 92.81 186 ALA A N 1
ATOM 1443 C CA . ALA A 1 186 ? -9.087 3.918 -12.774 1.00 92.81 186 ALA A CA 1
ATOM 1444 C C . ALA A 1 186 ? -9.158 3.270 -11.376 1.00 92.81 186 ALA A C 1
ATOM 1446 O O . ALA A 1 186 ? -9.996 3.639 -10.547 1.00 92.81 186 ALA A O 1
ATOM 1447 N N . ASN A 1 187 ? -8.251 2.331 -11.079 1.00 93.06 187 ASN A N 1
ATOM 1448 C CA . ASN A 1 187 ? -8.159 1.701 -9.761 1.00 93.06 187 ASN A CA 1
ATOM 1449 C C . ASN A 1 187 ? -7.747 2.698 -8.665 1.00 93.06 187 ASN A C 1
ATOM 1451 O O . ASN A 1 187 ? -8.316 2.678 -7.570 1.00 93.06 187 ASN A O 1
ATOM 1455 N N . LEU A 1 188 ? -6.762 3.558 -8.938 1.00 94.56 188 LEU A N 1
ATOM 1456 C CA . LEU A 1 188 ? -6.239 4.528 -7.973 1.00 94.56 188 LEU A CA 1
ATOM 1457 C C . LEU A 1 188 ? -7.261 5.622 -7.650 1.00 94.56 188 LEU A C 1
ATOM 1459 O O . LEU A 1 188 ? -7.454 5.930 -6.473 1.00 94.56 188 LEU A O 1
ATOM 1463 N N . VAL A 1 189 ? -7.971 6.138 -8.657 1.00 94.12 189 VAL A N 1
ATOM 1464 C CA . VAL A 1 189 ? -9.065 7.105 -8.475 1.00 94.12 189 VAL A CA 1
ATOM 1465 C C . VAL A 1 189 ? -10.162 6.504 -7.596 1.00 94.12 189 VAL A C 1
ATOM 1467 O O . VAL A 1 189 ? -10.533 7.087 -6.579 1.00 94.12 189 VAL A O 1
ATOM 1470 N N . ALA A 1 190 ? -10.606 5.278 -7.893 1.00 93.06 190 ALA A N 1
ATOM 1471 C CA . ALA A 1 190 ? -11.635 4.610 -7.097 1.00 93.06 190 ALA A CA 1
ATOM 1472 C C . ALA A 1 190 ? -11.209 4.376 -5.633 1.00 93.06 190 ALA A C 1
ATOM 1474 O O . ALA A 1 190 ? -12.042 4.421 -4.720 1.00 93.06 190 ALA A O 1
ATOM 1475 N N . ILE A 1 191 ? -9.924 4.104 -5.380 1.00 94.44 191 ILE A N 1
ATOM 1476 C CA . ILE A 1 191 ? -9.377 4.018 -4.018 1.00 94.44 191 ILE A CA 1
ATOM 1477 C C . ILE A 1 191 ? -9.405 5.396 -3.357 1.00 94.44 191 ILE A C 1
ATOM 1479 O O . ILE A 1 191 ? -9.874 5.498 -2.220 1.00 94.44 191 ILE A O 1
ATOM 1483 N N . GLY A 1 192 ? -8.936 6.429 -4.054 1.00 94.69 192 GLY A N 1
ATOM 1484 C CA . GLY A 1 192 ? -8.896 7.802 -3.570 1.00 94.69 192 GLY A CA 1
ATOM 1485 C C . GLY A 1 192 ? -10.264 8.318 -3.138 1.00 94.69 192 GLY A C 1
ATOM 1486 O O . GLY A 1 192 ? -10.439 8.635 -1.963 1.00 94.69 192 GLY A O 1
ATOM 1487 N N . GLU A 1 193 ? -11.270 8.255 -4.011 1.00 94.44 193 GLU A N 1
ATOM 1488 C CA . GLU A 1 193 ? -12.637 8.711 -3.719 1.00 94.44 193 GLU A CA 1
ATOM 1489 C C . GLU A 1 193 ? -13.237 8.027 -2.482 1.00 94.44 193 GLU A C 1
ATOM 1491 O O . GLU A 1 193 ? -13.901 8.648 -1.648 1.00 94.44 193 GLU A O 1
ATOM 1496 N N . ARG A 1 194 ? -13.016 6.711 -2.344 1.00 92.44 194 ARG A N 1
ATOM 1497 C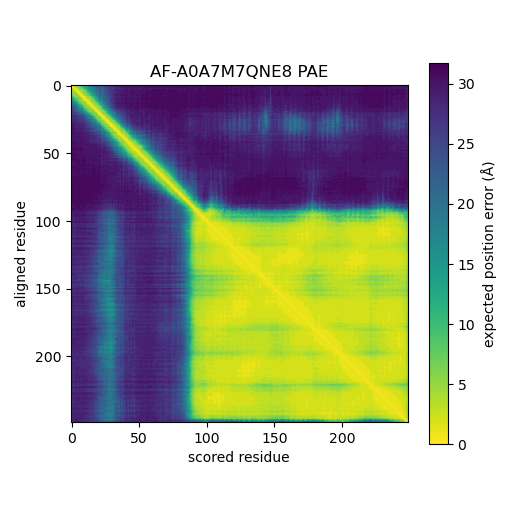 CA . ARG A 1 194 ? -13.544 5.927 -1.216 1.00 92.44 194 ARG A CA 1
ATOM 1498 C C . ARG A 1 194 ? -12.923 6.335 0.113 1.00 92.44 194 ARG A C 1
ATOM 1500 O O . ARG A 1 194 ? -13.622 6.280 1.123 1.00 92.44 194 ARG A O 1
ATOM 1507 N N . HIS A 1 195 ? -11.635 6.667 0.126 1.00 93.56 195 HIS A N 1
ATOM 1508 C CA . HIS A 1 195 ? -10.925 7.061 1.343 1.00 93.56 195 HIS A CA 1
ATOM 1509 C C . HIS A 1 195 ? -11.132 8.543 1.656 1.00 93.56 195 HIS A C 1
ATOM 1511 O O . HIS A 1 195 ? -11.369 8.893 2.809 1.00 93.56 195 HIS A O 1
ATOM 1517 N N . HIS A 1 196 ? -11.169 9.400 0.637 1.00 93.12 196 HIS A N 1
ATOM 1518 C CA . HIS A 1 196 ? -11.489 10.809 0.811 1.00 93.12 196 HIS A CA 1
ATOM 1519 C C . HIS A 1 196 ? -12.884 10.991 1.430 1.00 93.12 196 HIS A C 1
ATOM 1521 O O . HIS A 1 196 ? -13.022 11.627 2.472 1.00 93.12 196 HIS A O 1
ATOM 1527 N N . ARG A 1 197 ? -13.906 10.299 0.899 1.00 92.88 197 ARG A N 1
ATOM 1528 C CA . ARG A 1 197 ? -15.277 10.323 1.449 1.00 92.88 197 ARG A CA 1
ATOM 1529 C C . ARG A 1 197 ? -15.370 9.865 2.911 1.00 92.88 197 ARG A C 1
ATOM 1531 O O . ARG A 1 197 ? -16.288 10.250 3.624 1.00 92.88 197 ARG A O 1
ATOM 1538 N N . ARG A 1 198 ? -14.454 9.005 3.355 1.00 89.94 198 ARG A N 1
ATOM 1539 C CA . ARG A 1 198 ? -14.389 8.488 4.732 1.00 89.94 198 ARG A CA 1
ATOM 1540 C C . ARG A 1 198 ? -13.530 9.360 5.655 1.00 89.94 198 ARG A C 1
ATOM 1542 O O . ARG A 1 198 ? -13.349 8.994 6.814 1.00 89.94 198 ARG A O 1
ATOM 1549 N N . GLY A 1 199 ? -13.010 10.481 5.155 1.00 91.31 199 GLY A N 1
ATOM 1550 C CA . GLY A 1 199 ? -12.221 11.439 5.922 1.00 91.31 199 GLY A CA 1
ATOM 1551 C C . GLY A 1 199 ? -10.762 11.037 6.132 1.00 91.31 199 GLY A C 1
ATOM 1552 O O .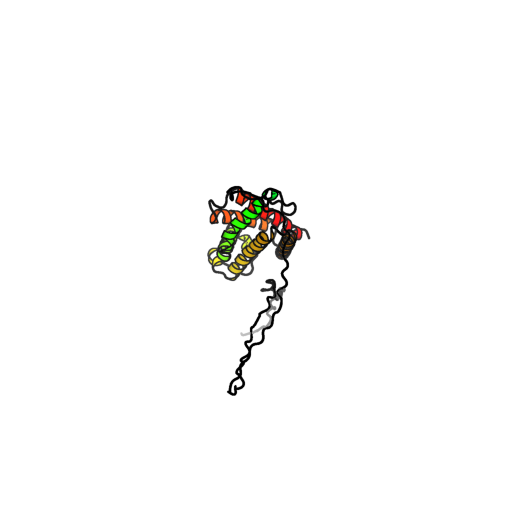 GLY A 1 199 ? -10.124 11.576 7.033 1.00 91.31 199 GLY A O 1
ATOM 1553 N N . GLN A 1 200 ? -10.216 10.095 5.350 1.00 92.69 200 GLN A N 1
ATOM 1554 C CA . GLN A 1 200 ? -8.779 9.819 5.420 1.00 92.69 200 GLN A CA 1
ATOM 1555 C C . GLN A 1 200 ? -7.972 10.992 4.860 1.00 92.69 200 GLN A C 1
ATOM 1557 O O . GLN A 1 200 ? -8.362 11.616 3.874 1.00 92.69 200 GLN A O 1
ATOM 1562 N N . THR A 1 201 ? -6.818 11.263 5.467 1.00 94.44 201 THR A N 1
ATOM 1563 C CA . THR A 1 201 ? -5.922 12.358 5.068 1.00 94.44 201 THR A CA 1
ATOM 1564 C C . THR A 1 201 ? -4.733 11.846 4.257 1.00 94.44 201 THR A C 1
ATOM 1566 O O . THR A 1 201 ? -4.355 10.678 4.349 1.00 94.44 201 THR A O 1
ATOM 1569 N N . LYS A 1 202 ? -4.093 12.726 3.473 1.00 95.56 202 LYS A N 1
ATOM 1570 C CA . LYS A 1 202 ? -2.860 12.380 2.736 1.00 95.56 202 LYS A CA 1
ATOM 1571 C C . LYS A 1 202 ? -1.751 11.907 3.682 1.00 95.56 202 LYS A C 1
ATOM 1573 O O . LYS A 1 202 ? -1.030 10.968 3.368 1.00 95.56 202 LYS A O 1
ATOM 1578 N N . GLU A 1 203 ? -1.666 12.516 4.862 1.00 96.19 203 GLU A N 1
ATOM 1579 C CA . GLU A 1 203 ? -0.724 12.146 5.920 1.00 9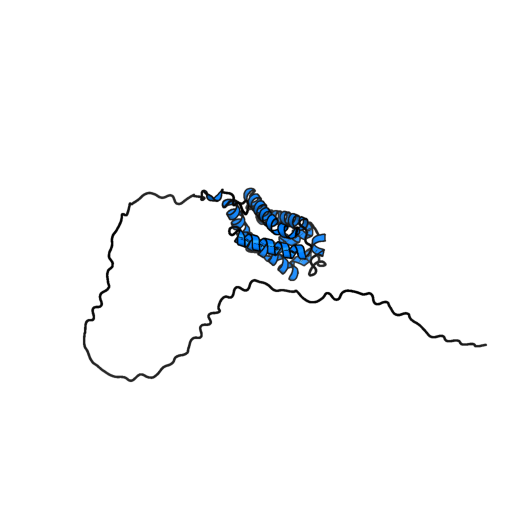6.19 203 GLU A CA 1
ATOM 1580 C C . GLU A 1 203 ? -0.899 10.688 6.372 1.00 96.19 203 GLU A C 1
ATOM 1582 O O . GLU A 1 203 ? 0.076 9.946 6.437 1.00 96.19 203 GLU A O 1
ATOM 1587 N N . GLN A 1 204 ? -2.138 10.226 6.575 1.00 95.56 204 GLN A N 1
ATOM 1588 C CA . GLN A 1 204 ? -2.407 8.832 6.948 1.00 95.56 204 GLN A CA 1
ATOM 1589 C C . GLN A 1 204 ? -1.913 7.833 5.897 1.00 95.56 204 GLN A C 1
ATOM 1591 O O . GLN A 1 204 ? -1.394 6.773 6.259 1.00 95.56 204 GLN A O 1
ATOM 1596 N N . PHE A 1 205 ? -2.034 8.173 4.610 1.00 96.38 205 PHE A N 1
ATOM 1597 C CA . PHE A 1 205 ? -1.463 7.376 3.523 1.00 96.38 205 PHE A CA 1
ATOM 1598 C C . PHE A 1 205 ? 0.068 7.368 3.583 1.00 96.38 205 PHE A C 1
ATOM 1600 O O . PHE A 1 205 ? 0.671 6.302 3.503 1.00 96.38 205 PHE A O 1
ATOM 1607 N N . LEU A 1 206 ? 0.712 8.520 3.782 1.00 97.00 206 LEU A N 1
ATOM 1608 C CA . LEU A 1 206 ? 2.174 8.599 3.895 1.00 97.00 206 LEU A CA 1
ATOM 1609 C C . LEU A 1 206 ? 2.706 7.774 5.078 1.00 97.00 206 LEU A C 1
ATOM 1611 O O . LEU A 1 206 ? 3.644 6.996 4.911 1.00 97.00 206 LEU A O 1
ATOM 1615 N N . HIS A 1 207 ? 2.043 7.841 6.231 1.00 97.69 207 HIS A N 1
ATOM 1616 C CA . HIS A 1 207 ? 2.344 6.989 7.380 1.00 97.69 207 HIS A CA 1
ATOM 1617 C C . HIS A 1 207 ? 2.184 5.496 7.063 1.00 97.69 207 HIS A C 1
ATOM 1619 O O . HIS A 1 207 ? 3.013 4.676 7.462 1.00 97.69 207 HIS A O 1
ATOM 1625 N N . LEU A 1 208 ? 1.146 5.124 6.305 1.00 96.69 208 LEU A N 1
ATOM 1626 C CA . LEU A 1 208 ? 0.931 3.738 5.894 1.00 96.69 208 LEU A CA 1
ATOM 1627 C C . LEU A 1 208 ? 2.030 3.254 4.933 1.00 96.69 208 LEU A C 1
ATOM 1629 O O . LEU A 1 208 ? 2.502 2.126 5.078 1.00 96.69 208 LEU A O 1
ATOM 1633 N N . LYS A 1 209 ? 2.481 4.095 3.991 1.00 96.50 209 LYS A N 1
ATOM 1634 C CA . LYS A 1 209 ? 3.605 3.788 3.086 1.00 96.50 209 LYS A CA 1
ATOM 1635 C C . LYS A 1 209 ? 4.859 3.399 3.868 1.00 96.50 209 LYS A C 1
ATOM 1637 O O . LYS A 1 209 ? 5.473 2.378 3.553 1.00 96.50 209 LYS A O 1
ATOM 1642 N N . GLU A 1 210 ? 5.226 4.187 4.877 1.00 96.94 210 GLU A N 1
ATOM 1643 C CA . GLU A 1 210 ? 6.397 3.912 5.717 1.00 96.94 210 GLU A CA 1
ATOM 1644 C C . GLU A 1 210 ? 6.281 2.565 6.431 1.00 96.94 210 GLU A C 1
ATOM 1646 O O . GLU A 1 210 ? 7.205 1.751 6.384 1.00 96.94 210 GLU A O 1
ATOM 1651 N N . VAL A 1 211 ? 5.124 2.310 7.047 1.00 98.06 211 VAL A N 1
ATOM 1652 C CA . VAL A 1 211 ? 4.867 1.073 7.792 1.00 98.06 211 VAL A CA 1
ATOM 1653 C C . VAL A 1 211 ? 4.909 -0.147 6.876 1.00 98.06 211 VAL A C 1
ATOM 1655 O O . VAL A 1 211 ? 5.526 -1.152 7.226 1.00 98.06 211 VAL A O 1
ATOM 1658 N N . ILE A 1 212 ? 4.317 -0.076 5.679 1.00 96.88 212 ILE A N 1
ATOM 1659 C CA . ILE A 1 212 ? 4.386 -1.191 4.727 1.00 96.88 212 ILE A CA 1
ATOM 1660 C C . ILE A 1 212 ? 5.842 -1.469 4.340 1.00 96.88 212 ILE A C 1
ATOM 1662 O O . ILE A 1 212 ? 6.256 -2.627 4.335 1.00 96.88 212 ILE A O 1
ATOM 1666 N N . ALA A 1 213 ? 6.638 -0.436 4.052 1.00 96.50 213 ALA A N 1
ATOM 1667 C CA . ALA A 1 213 ? 8.045 -0.614 3.700 1.00 96.50 213 ALA A CA 1
ATOM 1668 C C . ALA A 1 213 ? 8.857 -1.260 4.840 1.00 96.50 213 ALA A C 1
ATOM 1670 O O . ALA A 1 213 ? 9.710 -2.112 4.582 1.00 96.50 213 ALA A O 1
ATOM 1671 N N . GLU A 1 214 ? 8.582 -0.898 6.096 1.00 96.38 214 GLU A N 1
ATOM 1672 C CA . GLU A 1 214 ? 9.203 -1.521 7.267 1.00 96.38 214 GLU A CA 1
ATOM 1673 C C . GLU A 1 214 ? 8.825 -3.002 7.399 1.00 96.38 214 GLU A C 1
ATOM 1675 O O . GLU A 1 214 ? 9.708 -3.855 7.512 1.00 96.38 214 GLU A O 1
ATOM 1680 N N . VAL A 1 215 ? 7.532 -3.327 7.312 1.00 96.81 215 VAL A N 1
ATOM 1681 C CA . VAL A 1 215 ? 7.041 -4.710 7.419 1.00 96.81 215 VAL A CA 1
ATOM 1682 C C . VAL A 1 215 ? 7.577 -5.579 6.280 1.00 96.81 215 VAL A C 1
ATOM 1684 O O . VAL A 1 215 ? 7.985 -6.720 6.507 1.00 96.81 215 VAL A O 1
ATOM 1687 N N . LEU A 1 216 ? 7.648 -5.046 5.056 1.00 95.94 216 LEU A N 1
ATOM 1688 C CA . LEU A 1 216 ? 8.258 -5.743 3.923 1.00 95.94 216 LEU A CA 1
ATOM 1689 C C . LEU A 1 216 ? 9.740 -6.027 4.168 1.00 95.94 216 LEU A C 1
ATOM 1691 O O . LEU A 1 216 ? 10.185 -7.152 3.935 1.00 95.94 216 LEU A O 1
ATOM 1695 N N . ARG A 1 217 ? 10.492 -5.050 4.690 1.00 96.12 217 ARG A N 1
ATOM 1696 C CA . ARG A 1 217 ? 11.907 -5.228 5.041 1.00 96.12 217 ARG A CA 1
ATOM 1697 C C . ARG A 1 217 ? 12.091 -6.323 6.090 1.00 96.12 217 ARG A C 1
ATOM 1699 O O . ARG A 1 217 ? 12.951 -7.181 5.915 1.00 96.12 217 ARG A O 1
ATOM 1706 N N . GLN A 1 218 ? 11.270 -6.329 7.138 1.00 95.31 218 GLN A N 1
ATOM 1707 C CA . GLN A 1 218 ? 11.320 -7.352 8.186 1.00 95.31 218 GLN A CA 1
ATOM 1708 C C . GLN A 1 218 ? 10.979 -8.747 7.641 1.00 95.31 218 GLN A C 1
ATOM 1710 O O . GLN A 1 218 ? 11.694 -9.707 7.917 1.00 95.31 218 GLN A O 1
ATOM 1715 N N . LYS A 1 219 ? 9.921 -8.870 6.827 1.00 93.62 219 LYS A N 1
ATOM 1716 C CA . LYS A 1 219 ? 9.459 -10.169 6.310 1.00 93.62 219 LYS A CA 1
ATOM 1717 C C . LYS A 1 219 ? 10.401 -10.769 5.264 1.00 93.62 219 LYS A C 1
ATOM 1719 O O . LYS A 1 219 ? 10.567 -11.985 5.208 1.00 93.62 219 LYS A O 1
ATOM 1724 N N . LEU A 1 220 ? 10.977 -9.942 4.397 1.00 93.81 220 LEU A N 1
ATOM 1725 C CA . LEU A 1 220 ? 11.791 -10.404 3.269 1.00 93.81 220 LEU A CA 1
ATOM 1726 C C . LEU A 1 220 ? 13.291 -10.439 3.587 1.00 93.81 220 LEU A C 1
ATOM 1728 O O . LEU A 1 220 ? 14.043 -11.117 2.880 1.00 93.81 220 LEU A O 1
ATOM 1732 N N . GLY A 1 221 ? 13.732 -9.729 4.630 1.00 94.50 221 GLY A N 1
ATOM 1733 C CA . GLY A 1 221 ? 15.125 -9.683 5.065 1.00 94.50 221 GLY A CA 1
ATOM 1734 C C . GLY A 1 221 ? 16.066 -9.318 3.916 1.00 94.50 221 GLY A C 1
ATOM 1735 O O . GLY A 1 221 ? 15.835 -8.354 3.188 1.00 94.50 221 GLY A O 1
ATOM 1736 N N . ALA A 1 222 ? 17.092 -10.144 3.695 1.00 91.69 222 ALA A N 1
ATOM 1737 C CA . ALA A 1 222 ? 18.087 -9.943 2.639 1.00 91.69 222 ALA A CA 1
ATOM 1738 C C . ALA A 1 222 ? 17.505 -9.891 1.209 1.00 91.69 222 ALA A C 1
ATOM 1740 O O . ALA A 1 222 ? 18.153 -9.369 0.305 1.00 91.69 222 ALA A O 1
ATOM 1741 N N . LYS A 1 223 ? 16.284 -10.403 0.983 1.00 89.56 223 LYS A N 1
ATOM 1742 C CA . LYS A 1 223 ? 15.616 -10.322 -0.329 1.00 89.56 223 LYS A CA 1
ATOM 1743 C C . LYS A 1 223 ? 15.063 -8.925 -0.622 1.00 89.56 223 LYS A C 1
ATOM 1745 O O . LYS A 1 223 ? 14.849 -8.601 -1.788 1.00 89.56 223 LYS A O 1
ATOM 1750 N N . PHE A 1 224 ? 14.848 -8.090 0.397 1.00 93.38 224 PHE A N 1
ATOM 1751 C CA . PHE A 1 224 ? 14.451 -6.691 0.228 1.00 93.38 224 PHE A CA 1
ATOM 1752 C C . PHE A 1 224 ? 15.687 -5.808 0.052 1.00 93.38 224 PHE A C 1
ATOM 1754 O O . PHE A 1 224 ? 16.074 -5.037 0.928 1.00 93.38 224 PHE A O 1
ATOM 1761 N N . THR A 1 225 ? 16.345 -5.983 -1.093 1.00 95.19 225 THR A N 1
ATOM 1762 C CA . THR A 1 225 ? 17.548 -5.230 -1.466 1.00 95.19 225 THR A CA 1
ATOM 1763 C C . THR A 1 225 ? 17.258 -3.732 -1.585 1.00 95.19 225 THR A C 1
ATOM 1765 O O . THR A 1 225 ? 16.107 -3.328 -1.764 1.00 95.19 225 THR A O 1
ATOM 1768 N N . ALA A 1 226 ? 18.305 -2.899 -1.551 1.00 95.25 226 ALA A N 1
ATOM 1769 C CA . ALA A 1 226 ? 18.173 -1.452 -1.746 1.00 95.25 226 ALA A CA 1
ATOM 1770 C C . ALA A 1 226 ? 17.431 -1.110 -3.050 1.00 95.25 226 ALA A C 1
ATOM 1772 O O . ALA A 1 226 ? 16.551 -0.254 -3.059 1.00 95.25 226 ALA A O 1
ATOM 1773 N N . GLU A 1 227 ? 17.707 -1.854 -4.121 1.00 94.25 227 GLU A N 1
ATOM 1774 C CA . GLU A 1 227 ? 17.029 -1.675 -5.400 1.00 94.25 227 GLU A CA 1
ATOM 1775 C C . GLU A 1 227 ? 15.539 -2.044 -5.337 1.00 94.25 227 GLU A C 1
ATOM 1777 O O . GLU A 1 227 ? 14.689 -1.340 -5.880 1.00 94.25 227 GLU A O 1
ATOM 1782 N N . THR A 1 228 ? 15.197 -3.133 -4.641 1.00 95.06 228 THR A N 1
ATOM 1783 C CA . THR A 1 228 ? 13.792 -3.534 -4.463 1.00 95.06 228 THR A CA 1
ATOM 1784 C C . THR A 1 228 ? 13.036 -2.514 -3.614 1.00 95.06 228 THR A C 1
ATOM 1786 O O . THR A 1 228 ? 11.890 -2.193 -3.922 1.00 95.06 228 THR A O 1
ATOM 1789 N N . ALA A 1 229 ? 13.682 -1.965 -2.583 1.00 95.50 229 ALA A N 1
ATOM 1790 C CA . ALA A 1 229 ? 13.119 -0.908 -1.753 1.00 95.50 229 ALA A CA 1
ATOM 1791 C C . ALA A 1 229 ? 12.888 0.386 -2.549 1.00 95.50 229 ALA A C 1
ATOM 1793 O O . ALA A 1 229 ? 11.833 1.005 -2.422 1.00 95.50 229 ALA A O 1
ATOM 1794 N N . GLU A 1 230 ? 13.836 0.778 -3.402 1.00 95.44 230 GLU A N 1
ATOM 1795 C CA . GLU A 1 230 ? 13.687 1.934 -4.289 1.00 95.44 230 GLU A CA 1
ATOM 1796 C C . GLU A 1 230 ? 12.534 1.733 -5.283 1.00 95.44 230 GLU A C 1
ATOM 1798 O O . GLU A 1 230 ? 11.663 2.596 -5.406 1.00 95.44 230 GLU A O 1
ATOM 1803 N N . ALA A 1 231 ? 12.487 0.576 -5.951 1.00 96.06 231 ALA A N 1
ATOM 1804 C CA . ALA A 1 231 ? 11.425 0.234 -6.893 1.00 96.06 231 ALA A CA 1
ATOM 1805 C C . ALA A 1 231 ? 10.042 0.217 -6.218 1.00 96.06 231 ALA A C 1
ATOM 1807 O O . ALA A 1 231 ? 9.068 0.727 -6.778 1.00 96.06 231 ALA A O 1
ATOM 1808 N N . TRP A 1 232 ? 9.962 -0.322 -4.996 1.00 96.88 232 TRP A N 1
ATOM 1809 C CA . TRP A 1 232 ? 8.751 -0.305 -4.177 1.00 96.88 232 TRP A CA 1
ATOM 1810 C C . TRP A 1 232 ? 8.303 1.121 -3.857 1.00 96.88 232 TRP A C 1
ATOM 1812 O O . TRP A 1 232 ? 7.155 1.474 -4.117 1.00 96.88 232 TRP A O 1
ATOM 1822 N N . ASN A 1 233 ? 9.211 1.958 -3.349 1.00 95.94 233 ASN A N 1
ATOM 1823 C CA . ASN A 1 233 ? 8.893 3.338 -2.990 1.00 95.94 233 ASN A CA 1
ATOM 1824 C C . ASN A 1 233 ? 8.389 4.131 -4.195 1.00 95.94 233 ASN A C 1
ATOM 1826 O O . ASN A 1 233 ? 7.323 4.730 -4.101 1.00 95.94 233 ASN A O 1
ATOM 1830 N N . LYS A 1 234 ? 9.078 4.045 -5.342 1.00 95.12 234 LYS A N 1
ATOM 1831 C CA . LYS A 1 234 ? 8.636 4.686 -6.591 1.00 95.12 234 LYS A CA 1
ATOM 1832 C C . LYS A 1 234 ? 7.252 4.213 -7.030 1.00 95.12 234 LYS A C 1
ATOM 1834 O O . LYS A 1 234 ? 6.442 5.016 -7.478 1.00 95.12 234 LYS A O 1
ATOM 1839 N N . THR A 1 235 ? 6.964 2.922 -6.872 1.00 95.44 235 THR A N 1
ATOM 1840 C CA . THR A 1 235 ? 5.654 2.354 -7.216 1.00 95.44 235 THR A CA 1
ATOM 1841 C C . THR A 1 235 ? 4.545 2.920 -6.336 1.00 95.44 235 THR A C 1
ATOM 1843 O O . THR A 1 235 ? 3.502 3.323 -6.848 1.00 95.44 235 THR A O 1
ATOM 1846 N N . ILE A 1 236 ? 4.767 2.988 -5.022 1.00 96.31 236 ILE A N 1
ATOM 1847 C CA . ILE A 1 236 ? 3.783 3.554 -4.094 1.00 96.31 236 ILE A CA 1
ATOM 1848 C C . ILE A 1 236 ? 3.645 5.069 -4.276 1.00 96.31 236 ILE A C 1
ATOM 1850 O O . ILE A 1 236 ? 2.530 5.574 -4.209 1.00 96.31 236 ILE A O 1
ATOM 1854 N N . ASP A 1 237 ? 4.729 5.784 -4.576 1.00 94.69 237 ASP A N 1
ATOM 1855 C CA . ASP A 1 237 ? 4.679 7.220 -4.867 1.00 94.69 237 ASP A CA 1
ATOM 1856 C C . ASP A 1 237 ? 3.839 7.523 -6.108 1.00 94.69 237 ASP A C 1
ATOM 1858 O O . ASP A 1 237 ? 2.922 8.340 -6.036 1.00 94.69 237 ASP A O 1
ATOM 1862 N N . ALA A 1 238 ? 4.070 6.799 -7.207 1.00 93.12 238 ALA A N 1
ATOM 1863 C CA . ALA A 1 238 ? 3.256 6.922 -8.413 1.00 93.12 238 ALA A CA 1
ATOM 1864 C C . ALA A 1 238 ? 1.774 6.612 -8.137 1.00 93.12 238 ALA A C 1
ATOM 1866 O O . ALA A 1 238 ? 0.880 7.316 -8.607 1.00 93.12 238 ALA A O 1
ATOM 1867 N N . ALA A 1 239 ? 1.500 5.591 -7.321 1.00 94.31 239 ALA A N 1
ATOM 1868 C CA . ALA A 1 239 ? 0.140 5.263 -6.918 1.00 94.31 239 ALA A CA 1
ATOM 1869 C C . ALA A 1 239 ? -0.516 6.377 -6.088 1.00 94.31 239 ALA A C 1
ATOM 1871 O O . ALA A 1 239 ? -1.685 6.707 -6.291 1.00 94.31 239 ALA A O 1
ATOM 1872 N N . TYR A 1 240 ? 0.231 6.981 -5.165 1.00 94.94 240 TYR A N 1
ATOM 1873 C CA . TYR A 1 240 ? -0.269 8.058 -4.314 1.00 94.94 240 TYR A CA 1
ATOM 1874 C C . TYR A 1 240 ? -0.521 9.336 -5.103 1.00 94.94 240 TYR A C 1
ATOM 1876 O O . TYR A 1 240 ? -1.490 10.028 -4.802 1.00 94.94 240 TYR A O 1
ATOM 1884 N N . THR A 1 241 ? 0.257 9.610 -6.156 1.00 93.00 241 THR A N 1
ATOM 1885 C CA . THR A 1 241 ? -0.066 10.680 -7.107 1.00 93.00 241 THR A CA 1
ATOM 1886 C C . THR A 1 241 ? -1.484 10.516 -7.656 1.00 93.00 241 THR A C 1
ATOM 1888 O O . THR A 1 241 ? -2.253 11.469 -7.584 1.00 93.00 241 THR A O 1
ATOM 1891 N N . GLY A 1 242 ? -1.864 9.317 -8.118 1.00 92.00 242 GLY A N 1
ATOM 1892 C CA . GLY A 1 242 ? -3.221 9.048 -8.617 1.00 92.00 242 GLY A CA 1
ATOM 1893 C C . GLY A 1 242 ? -4.297 9.119 -7.527 1.00 92.00 242 GLY A C 1
ATOM 1894 O O . GLY A 1 242 ? -5.325 9.765 -7.699 1.00 92.00 242 GLY A O 1
ATOM 1895 N N . ILE A 1 243 ? -4.049 8.525 -6.356 1.00 94.06 243 ILE A N 1
ATOM 1896 C CA . ILE A 1 243 ? -4.998 8.558 -5.226 1.00 94.06 243 ILE A CA 1
ATOM 1897 C C . ILE A 1 243 ? -5.275 10.004 -4.787 1.00 94.06 243 ILE A C 1
ATOM 1899 O O . ILE A 1 243 ? -6.427 10.387 -4.580 1.00 94.06 243 ILE A O 1
ATOM 1903 N N . PHE A 1 244 ? -4.234 10.829 -4.659 1.00 95.38 244 PHE A N 1
ATOM 1904 C CA . PHE A 1 244 ? -4.340 12.185 -4.122 1.00 95.38 244 PHE A CA 1
ATOM 1905 C C . PHE A 1 244 ? -4.957 13.203 -5.082 1.00 95.38 244 PHE A C 1
ATOM 1907 O O . PHE A 1 244 ? -5.309 14.291 -4.620 1.00 95.38 244 PHE A O 1
ATOM 1914 N N . GLN A 1 245 ? -5.149 12.869 -6.362 1.00 92.50 245 GLN A N 1
ATOM 1915 C CA . GLN A 1 245 ? -5.936 13.696 -7.289 1.00 92.50 245 GLN A CA 1
ATOM 1916 C C . GLN A 1 245 ? -7.368 13.902 -6.773 1.00 92.50 245 GLN A C 1
ATOM 1918 O O . GLN A 1 245 ? -7.916 14.997 -6.864 1.00 92.50 245 GLN A O 1
ATOM 1923 N N . THR A 1 246 ? -7.931 12.876 -6.134 1.00 91.12 246 THR A N 1
ATOM 1924 C CA . THR A 1 246 ? -9.311 12.871 -5.611 1.00 91.12 246 THR A CA 1
ATOM 1925 C C . THR A 1 246 ? -9.487 13.601 -4.274 1.00 91.12 246 THR A C 1
ATOM 1927 O O . THR A 1 246 ? -10.587 13.669 -3.746 1.00 91.12 246 THR A O 1
ATOM 1930 N N . PHE A 1 247 ? -8.398 14.109 -3.686 1.00 86.69 247 PHE A N 1
ATOM 1931 C CA . PHE A 1 247 ? -8.418 14.806 -2.389 1.00 86.69 247 PHE A CA 1
ATOM 1932 C C . PHE A 1 247 ? -8.492 16.327 -2.549 1.00 86.69 247 PHE A C 1
ATOM 1934 O O . PHE A 1 247 ? -8.588 17.044 -1.556 1.00 86.69 247 PHE A O 1
ATOM 1941 N N . SER A 1 248 ? -8.341 16.811 -3.780 1.00 74.06 248 SER A N 1
ATOM 1942 C CA . SER A 1 248 ? -8.378 18.232 -4.131 1.00 74.06 248 SER A CA 1
ATOM 1943 C C . SER A 1 248 ? -9.680 18.616 -4.846 1.00 74.06 248 SER A C 1
ATOM 1945 O O . SER A 1 248 ? -9.775 19.730 -5.353 1.00 74.06 248 SER A O 1
ATOM 1947 N N . THR A 1 249 ? -10.623 17.676 -4.951 1.00 57.16 249 THR A N 1
ATOM 1948 C CA . THR A 1 249 ? -11.920 17.810 -5.630 1.00 57.16 249 THR A CA 1
ATOM 1949 C C . THR A 1 249 ? -13.027 17.967 -4.604 1.00 57.16 249 THR A C 1
ATOM 1951 O O . THR A 1 249 ? -13.924 18.796 -4.859 1.00 57.16 249 THR A O 1
#

Secondary structure (DSSP, 8-state):
----------PPPPP---------------------------PPP---------------------------------------------GGGGSBPTTT--BHHHHHHHHHHHHHHTTSHHHHHHHHHHHHHHH-GGGGGG-TTTTTS-HHHHTT-HHHHHHHHHHHHHHHHHHHTTT-HHHHHHHHHHHHHHHHTTT--HHHHHHHHHHHHHHHHHHHGGGS-HHHHHHHHHHHHHHHHHHHHTT--

Foldseek 3Di:
DDDDDDDDDDDDDDDDDDDDPPDDDDDDDDDDDPDDDPPDDDDDDDDDDDDDDDDDDDDDDDDDDDDDDDDDDDDDDDDDDDDDPDDDDDPQQQDQDPLQRHGVVLLVLLLVLLVVVLVCQLVLLLQLVLLLCVVPVVVLCLPVQCNPPDSVCLSVDPVSSVVSNVVSVLVVQLSVCVVPSVSNLVSLCVLLQVCLVSVDDLVSLVSSLVSSLVSSCVVCPPSCDPSNSVSSSSSSVSSSVSSCVSNVD

Solvent-accessible surface area (backbone atoms only — not comparable to full-atom values): 16174 Å² total; per-residue (Å²): 136,90,82,89,84,89,85,83,88,82,83,84,77,80,81,80,82,76,89,82,93,84,83,80,88,86,79,86,88,82,78,83,83,76,87,73,84,81,83,75,84,77,80,80,89,81,85,84,84,83,86,81,90,85,84,88,81,89,82,90,81,90,78,90,76,87,80,84,79,86,81,88,83,89,84,82,92,82,83,87,83,79,91,75,98,70,89,78,82,58,85,65,31,75,43,65,36,89,90,53,73,43,24,49,51,36,53,50,44,39,47,60,56,43,62,61,54,65,73,43,35,47,67,50,20,44,54,36,50,52,53,42,33,71,77,40,58,74,65,40,58,77,40,83,94,55,38,87,53,56,80,88,55,39,81,75,34,66,71,52,43,53,52,18,34,50,53,42,49,52,52,47,53,48,60,75,24,70,87,37,68,69,62,31,46,57,52,27,38,58,50,18,46,60,38,39,78,71,69,58,52,73,64,60,52,53,55,47,53,54,39,46,54,51,49,48,39,66,76,45,42,87,74,50,36,73,66,45,49,50,31,41,50,48,52,53,50,43,46,47,57,41,21,54,58,48,70,80,114

InterPro domains:
  IPR000971 Globin [PF00042] (128-241)
  IPR000971 Globin [PS01033] (101-248)
  IPR002336 Erythrocruorin [PR00611] (125-147)
  IPR002336 Erythrocruorin [PR00611] (178-201)
  IPR002336 Erythrocruorin [PR00611] (228-242)
  IPR009050 Globin-like superfamily [SSF46458] (95-245)
  IPR012292 Globin/Protoglobin [G3DSA:1.10.490.10] (104-249)
  IPR044399 Myoglobin-like, M family globin domain [cd01040] (110-243)

Nearest PDB structures (foldseek):
  8oup-assembly1_A  TM=9.507E-01  e=1.206E-07  Spisula solidissima
  4nzi-assembly1_A  TM=9.213E-01  e=3.211E-07  Mus musculus
  4mu5-assembly1_A  TM=9.223E-01  e=5.118E-07  Mus musculus
  5eet-assembly1_A  TM=9.204E-01  e=8.955E-07  Mus musculus
  4mpm-assembly1_A  TM=8.792E-01  e=1.642E-06  Homo sapiens

Mean predicted aligned error: 16.92 Å

Sequence (249 aa):
MRKDARALGARPLRTRDTSNHHELSLSLSLSLSLSLPRYTHKLPIFFPPSAPRSLRGASRVAGIVVVRRCANRGISVGDMGSSGSLFWGSANDNVLNPATGLTGRQKKLVQNMWAIVRKEPIPNGVAIMLAYFKKYPEYQKVFTHFKDVPLEELSANKKFQAHCLNIVTALNNLIDSINDPALLEANLVAIGERHHRRGQTKEQFLHLKEVIAEVLRQKLGAKFTAETAEAWNKTIDAAYTGIFQTFST

Radius of gyration: 34.47 Å; Cα contacts (8 Å, |Δi|>4): 150; chains: 1; bounding box: 80×82×124 Å